Protein AF-0000000069282087 (afdb_homodimer)

Radius of gyration: 30.25 Å; Cα contacts (8 Å, |Δi|>4): 520; chains: 2; bounding box: 114×109×68 Å

Organism: Polarella glacialis (NCBI:txid89957)

Sequence (378 aa):
MAAATDEQGEDASLVPEGGQWQGNAARNPVVAFEEEASQPTAAPVAGGGPATRLVPDGFTTLVIRNIPARYNQEMLLAEFIPDGSFDFFFLPYSFKDARTMGIAFLNFRTHASALGFQEKWHRHFLQDHGRTKHLDVAPATTQGLEANLQQFNARTTARFQRVGMLPVFVDEDANILDPLRELQRFGRIMAAATDEQGEDASLVPEGGQWQGNAARNPVVAFEEEASQPTAAPVAGGGPATRLVPDGFTTLVIRNIPARYNQEMLLAEFIPDGSFDFFFLPYSFKDARTMGIAFLNFRTHASALGFQEKWHRHFLQDHGRTKHLDVAPATTQGLEANLQQFNARTTARFQRVGMLPVFVDEDANILDPLRELQRFGRI

Solvent-accessible surface area (backbone atoms only — not comparable to full-atom values): 22288 Å² total; per-residue (Å²): 140,84,83,80,76,76,77,78,76,76,82,72,71,85,66,76,77,76,77,72,79,69,72,73,66,70,73,63,76,66,74,62,73,63,71,65,66,67,67,76,71,73,64,81,81,56,97,64,69,82,72,77,58,73,68,56,91,80,45,18,17,36,30,39,32,56,42,59,64,86,52,46,60,69,58,46,41,69,72,58,57,72,68,22,50,37,43,37,38,36,48,54,66,35,63,89,74,64,37,46,68,28,41,34,40,37,23,28,77,38,40,67,48,34,52,52,48,36,68,68,44,39,66,32,66,67,95,48,95,79,65,91,54,47,24,45,42,33,60,36,88,64,54,43,66,67,49,43,51,51,49,48,49,54,50,50,49,52,49,32,57,73,71,40,65,52,51,46,30,32,38,76,85,34,43,76,47,62,45,67,59,54,38,33,74,67,68,69,41,129,90,68,87,75,84,76,77,78,74,82,74,73,83,70,78,76,77,75,75,78,71,73,74,69,71,75,63,77,68,74,61,70,64,72,65,69,69,64,76,72,74,65,82,81,54,99,64,70,83,74,77,58,75,67,57,91,80,44,18,17,33,30,39,32,56,41,59,62,86,51,46,61,70,59,47,41,69,72,58,58,70,70,23,48,38,44,36,39,38,48,52,66,36,62,88,74,63,38,44,67,28,40,36,38,35,23,28,76,36,40,66,49,33,50,52,49,36,70,68,44,40,64,32,68,65,95,51,93,80,63,90,53,44,24,44,42,32,60,36,87,64,54,43,66,69,49,44,50,50,49,49,50,54,51,51,50,51,50,32,58,73,70,42,63,52,51,46,31,31,38,76,85,34,44,76,48,62,45,66,60,52,39,33,72,67,69,69,40

InterPro domains:
  IPR007201 Mei2-like, C-terminal RNA recognition motif [PF04059] (60-152)
  IPR012677 Nucleotide-binding alpha-beta plait domain superfamily [G3DSA:3.30.70.330] (57-166)
  IPR035979 RNA-binding domain superfamily [SSF54928] (49-128)

Secondary structure (DSSP, 8-state):
----------------------------------------------SS-S------TT--EEEEE---TT--HHHHHHHS---SSEEEEE--EETTTTEE-SEEEEEESSHHHHHHHHHHHTTPPPS-TT-----EEEE-SS-SHHHHHHHHHHHHHHHHHHHT-SPEEE-TT-PEEPHHHHHHHTT--/----------------------------------------------SS-S------TT--EEEEE---TT--HHHHHHHS---SSEEEEE--EETTTTEE-SEEEEEESSHHHHHHHHHHHTTPPPS-TT-----EEEE-SS-SHHHHHHHHHHHHHHHHHHHT-SPEEE-TTSPEEPHHHHHHHTT--

Nearest PDB structures (foldseek):
  4fxv-assembly1_A  TM=8.879E-01  e=9.788E-06  Homo sapiens
  8fle-assembly1_SH  TM=8.569E-01  e=1.185E-05  Homo sapiens
  8i0r-assembly1_Y  TM=8.345E-01  e=2.386E-05  Homo sapiens
  4ed5-assembly1_A  TM=5.740E-01  e=7.588E-06  Homo sapiens
  1hl6-assembly1_A  TM=7.358E-01  e=1.716E-04  Drosophila melanogaster

Foldseek 3Di:
DDDPPPPPPCPDDCPPDDPDPPVCPVPPVPPPPPPCPVPPPPDDPPVDPPPQADDDAPFFKKKKAQADFVDDPVNVCVVVPDPVQWDDKDFDADPVVRTTPRMMMIGGPHPVSLRVVCVVQAQPDDPPVPDPGGMRMYGDPQGDDVSVVVVCVVVVLVVCVVVVVADWDADPVRDTDRRVVVCVVVVND/DDDDDPPPPPPPDDPDDDPDPPVPPPCPVPPPPPPCPVPPPPDDPPVDPPPQADQDAPFFKKKKAQADFVDDPVNVCVVVPPPPQWDDKDFDADPVVRTTPRMMMIGGPHPVSLRVVCVVQAQPDDPPVPDPGGMRMYGDPQGDDVSVVVVCVVVVLVVCVVVVVADWDADPVRDTDRRVVVCVVVVND

pLDDT: mean 70.51, std 27.38, range [19.31, 98.56]

Structure (mmCIF, N/CA/C/O backbone):
data_AF-0000000069282087-model_v1
#
loop_
_entity.id
_entity.type
_entity.pdbx_description
1 polymer 'Mei2-like C-terminal RNA recognition motif domain-containing protein'
#
loop_
_atom_site.group_PDB
_atom_site.id
_atom_site.type_symbol
_atom_site.label_atom_id
_atom_site.label_alt_id
_atom_site.label_comp_id
_atom_site.label_asym_id
_atom_site.label_entity_id
_atom_site.label_seq_id
_atom_site.pdbx_PDB_ins_code
_atom_site.Cartn_x
_atom_site.Cartn_y
_atom_site.Cartn_z
_atom_site.occupancy
_atom_site.B_iso_or_equiv
_atom_site.auth_seq_id
_atom_site.auth_comp_id
_atom_site.auth_asym_id
_atom_site.auth_atom_id
_atom_site.pdbx_PDB_model_num
ATOM 1 N N . MET A 1 1 ? -60.125 52.844 34.531 1 24.78 1 MET A N 1
ATOM 2 C CA . MET A 1 1 ? -59.438 52.875 33.219 1 24.78 1 MET A CA 1
ATOM 3 C C . MET A 1 1 ? -58.25 51.906 33.219 1 24.78 1 MET A C 1
ATOM 5 O O . MET A 1 1 ? -57.219 52.188 33.844 1 24.78 1 MET A O 1
ATOM 9 N N . ALA A 1 2 ? -58.531 50.562 33.188 1 27.97 2 ALA A N 1
ATOM 10 C CA . ALA A 1 2 ? -57.875 49.281 33.5 1 27.97 2 ALA A CA 1
ATOM 11 C C . ALA A 1 2 ? -56.75 49 32.5 1 27.97 2 ALA A C 1
ATOM 13 O O . ALA A 1 2 ? -56.906 49.219 31.297 1 27.97 2 ALA A O 1
ATOM 14 N N . ALA A 1 3 ? -55.469 49 32.969 1 29.81 3 ALA A N 1
ATOM 15 C CA . ALA A 1 3 ? -54.094 48.844 32.5 1 29.81 3 ALA A CA 1
ATOM 16 C C . ALA A 1 3 ? -53.938 47.562 31.703 1 29.81 3 ALA A C 1
ATOM 18 O O . ALA A 1 3 ? -54.281 46.469 32.188 1 29.81 3 ALA A O 1
ATOM 19 N N . ALA A 1 4 ? -54 47.594 30.344 1 26.91 4 ALA A N 1
ATOM 20 C CA . ALA A 1 4 ? -53.906 46.625 29.25 1 26.91 4 ALA A CA 1
ATOM 21 C C . ALA A 1 4 ? -52.594 45.844 29.328 1 26.91 4 ALA A C 1
ATOM 23 O O . ALA A 1 4 ? -51.5 46.406 29.203 1 26.91 4 ALA A O 1
ATOM 24 N N . THR A 1 5 ? -52.5 44.844 30.172 1 25.31 5 THR A N 1
ATOM 25 C CA . THR A 1 5 ? -51.406 43.938 30.5 1 25.31 5 THR A CA 1
ATOM 26 C C . THR A 1 5 ? -50.906 43.188 29.266 1 25.31 5 THR A C 1
ATOM 28 O O . THR A 1 5 ? -51.625 42.312 28.734 1 25.31 5 THR A O 1
ATOM 31 N N . ASP A 1 6 ? -50.406 43.906 28.25 1 24.69 6 ASP A N 1
ATOM 32 C CA . ASP A 1 6 ? -50.062 43.281 26.984 1 24.69 6 ASP A CA 1
ATOM 33 C C . ASP A 1 6 ? -49.062 42.125 27.188 1 24.69 6 ASP A C 1
ATOM 35 O O . ASP A 1 6 ? -48 42.344 27.766 1 24.69 6 ASP A O 1
ATOM 39 N N . GLU A 1 7 ? -49.5 40.906 27.281 1 24.22 7 GLU A N 1
ATOM 40 C CA . GLU A 1 7 ? -48.875 39.594 27.469 1 24.22 7 GLU A CA 1
ATOM 41 C C . GLU A 1 7 ? -47.875 39.312 26.359 1 24.22 7 GLU A C 1
ATOM 43 O O . GLU A 1 7 ? -48.25 39.156 25.188 1 24.22 7 GLU A O 1
ATOM 48 N N . GLN A 1 8 ? -46.781 40.031 26.234 1 25.61 8 GLN A N 1
ATOM 49 C CA . GLN A 1 8 ? -45.781 39.781 25.203 1 25.61 8 GLN A CA 1
ATOM 50 C C . GLN A 1 8 ? -45.312 38.312 25.234 1 25.61 8 GLN A C 1
ATOM 52 O O . GLN A 1 8 ? -44.844 37.844 26.266 1 25.61 8 GLN A O 1
ATOM 57 N N . GLY A 1 9 ? -46 37.438 24.531 1 22.72 9 GLY A N 1
ATOM 58 C CA . GLY A 1 9 ? -45.781 36.031 24.359 1 22.72 9 GLY A CA 1
ATOM 59 C C . GLY A 1 9 ? -44.344 35.688 23.938 1 22.72 9 GLY A C 1
ATOM 60 O O . GLY A 1 9 ? -43.844 36.25 22.969 1 22.72 9 GLY A O 1
ATOM 61 N N . GLU A 1 10 ? -43.438 35.438 24.828 1 23.8 10 GLU A N 1
ATOM 62 C CA . GLU A 1 10 ? -42.031 35.031 24.688 1 23.8 10 GLU A CA 1
ATOM 63 C C . GLU A 1 10 ? -41.906 33.812 23.781 1 23.8 10 GLU A C 1
ATOM 65 O O . GLU A 1 10 ? -42.406 32.719 24.109 1 23.8 10 GLU A O 1
ATOM 70 N N . ASP A 1 11 ? -42.125 33.969 22.531 1 24.45 11 ASP A N 1
ATOM 71 C CA . ASP A 1 11 ? -42 32.812 21.656 1 24.45 11 ASP A CA 1
ATOM 72 C C . ASP A 1 11 ? -40.594 32.188 21.797 1 24.45 11 ASP A C 1
ATOM 74 O O . ASP A 1 11 ? -39.594 32.781 21.422 1 24.45 11 ASP A O 1
ATOM 78 N N . ALA A 1 12 ? -40.344 31.531 22.828 1 23.62 12 ALA A N 1
ATOM 79 C CA . ALA A 1 12 ? -39.094 30.859 23.219 1 23.62 12 ALA A CA 1
ATOM 80 C C . ALA A 1 12 ? -38.5 30.078 22.047 1 23.62 12 ALA A C 1
ATOM 82 O O . ALA A 1 12 ? -37.344 30.25 21.703 1 23.62 12 ALA A O 1
ATOM 83 N N . SER A 1 13 ? -38.812 28.75 21.938 1 23.44 13 SER A N 1
ATOM 84 C CA . SER A 1 13 ? -37.938 27.609 22.219 1 23.44 13 SER A CA 1
ATOM 85 C C . SER A 1 13 ? -37.312 27.047 20.938 1 23.44 13 SER A C 1
ATOM 87 O O . SER A 1 13 ? -36.625 26.047 20.969 1 23.44 13 SER A O 1
ATOM 89 N N . LEU A 1 14 ? -37.719 27.406 19.734 1 25 14 LEU A N 1
ATOM 90 C CA . LEU A 1 14 ? -37.562 26.281 18.812 1 25 14 LEU A CA 1
ATOM 91 C C . LEU A 1 14 ? -36.062 26.016 18.562 1 25 14 LEU A C 1
ATOM 93 O O . LEU A 1 14 ? -35.375 26.844 17.969 1 25 14 LEU A O 1
ATOM 97 N N . VAL A 1 15 ? -35.375 25.422 19.438 1 25.34 15 VAL A N 1
ATOM 98 C CA . VAL A 1 15 ? -34 24.953 19.234 1 25.34 15 VAL A CA 1
ATOM 99 C C . VAL A 1 15 ? -33.938 24.094 17.969 1 25.34 15 VAL A C 1
ATOM 101 O O . VAL A 1 15 ? -34.656 23.094 17.859 1 25.34 15 VAL A O 1
ATOM 104 N N . PRO A 1 16 ? -33.688 24.641 16.844 1 24.95 16 PRO A N 1
ATOM 105 C CA . PRO A 1 16 ? -33.688 23.734 15.688 1 24.95 16 PRO A CA 1
ATOM 106 C C . PRO A 1 16 ? -32.844 22.484 15.93 1 24.95 16 PRO A C 1
ATOM 108 O O . PRO A 1 16 ? -31.859 22.531 16.672 1 24.95 16 PRO A O 1
ATOM 111 N N . GLU A 1 17 ? -33.438 21.328 15.922 1 27.05 17 GLU A N 1
ATOM 112 C CA . GLU A 1 17 ? -32.844 19.984 15.969 1 27.05 17 GLU A CA 1
ATOM 113 C C . GLU A 1 17 ? -31.656 19.875 15.023 1 27.05 17 GLU A C 1
ATOM 115 O O . GLU A 1 17 ? -31.719 20.344 13.883 1 27.05 17 GLU A O 1
ATOM 120 N N . GLY A 1 18 ? -30.484 19.969 15.555 1 26.05 18 GLY A N 1
ATOM 121 C CA . GLY A 1 18 ? -29.219 19.719 14.875 1 26.05 18 GLY A CA 1
ATOM 122 C C . GLY A 1 18 ? -29.25 18.531 13.93 1 26.05 18 GLY A C 1
ATOM 123 O O . GLY A 1 18 ? -29.719 17.453 14.305 1 26.05 18 GLY A O 1
ATOM 124 N N . GLY A 1 19 ? -29.594 18.719 12.672 1 26.36 19 GLY A N 1
ATOM 125 C CA . GLY A 1 19 ? -29.562 17.703 11.633 1 26.36 19 GLY A CA 1
ATOM 126 C C . GLY A 1 19 ? -28.406 16.734 11.773 1 26.36 19 GLY A C 1
ATOM 127 O O . GLY A 1 19 ? -27.266 17.156 12.047 1 26.36 19 GLY A O 1
ATOM 128 N N . GLN A 1 20 ? -28.672 15.57 12.25 1 27.19 20 GLN A N 1
ATOM 129 C CA . GLN A 1 20 ? -27.844 14.367 12.242 1 27.19 20 GLN A CA 1
ATOM 130 C C . GLN A 1 20 ? -27.078 14.227 10.93 1 27.19 20 GLN A C 1
ATOM 132 O O . GLN A 1 20 ? -27.688 14.188 9.859 1 27.19 20 GLN A O 1
ATOM 137 N N . TRP A 1 21 ? -25.969 14.828 10.859 1 23.89 21 TRP A N 1
ATOM 138 C CA . TRP A 1 21 ? -25.031 14.484 9.789 1 23.89 21 TRP A CA 1
ATOM 139 C C . TRP A 1 21 ? -25 12.984 9.555 1 23.89 21 TRP A C 1
ATOM 141 O O . TRP A 1 21 ? -24.562 12.227 10.422 1 23.89 21 TRP A O 1
ATOM 151 N N . GLN A 1 22 ? -26.156 12.383 9.07 1 26.58 22 GLN A N 1
ATOM 152 C CA . GLN A 1 22 ? -26.031 11.016 8.594 1 26.58 22 GLN A CA 1
ATOM 153 C C . GLN A 1 22 ? -24.906 10.875 7.582 1 26.58 22 GLN A C 1
ATOM 155 O O . GLN A 1 22 ? -25.047 11.266 6.422 1 26.58 22 GLN A O 1
ATOM 160 N N . GLY A 1 23 ? -23.719 11.125 7.941 1 24.72 23 GLY A N 1
ATOM 161 C CA . GLY A 1 23 ? -22.625 10.672 7.086 1 24.72 23 GLY A CA 1
ATOM 162 C C . GLY A 1 23 ? -22.922 9.344 6.41 1 24.72 23 GLY A C 1
ATOM 163 O O . GLY A 1 23 ? -23.062 8.32 7.082 1 24.72 23 GLY A O 1
ATOM 164 N N . ASN A 1 24 ? -23.812 9.391 5.449 1 25.78 24 ASN A N 1
ATOM 165 C CA . ASN A 1 24 ? -23.969 8.227 4.582 1 25.78 24 ASN A CA 1
ATOM 166 C C . ASN A 1 24 ? -22.609 7.598 4.254 1 25.78 24 ASN A C 1
ATOM 168 O O . ASN A 1 24 ? -21.906 8.055 3.354 1 25.78 24 ASN A O 1
ATOM 172 N N . ALA A 1 25 ? -21.938 7.25 5.199 1 26.8 25 ALA A N 1
ATOM 173 C CA . ALA A 1 25 ? -20.906 6.281 4.852 1 26.8 25 ALA A CA 1
ATOM 174 C C . ALA A 1 25 ? -21.438 5.227 3.887 1 26.8 25 ALA A C 1
ATOM 176 O O . ALA A 1 25 ? -22.266 4.391 4.262 1 26.8 25 ALA A O 1
ATOM 177 N N . ALA A 1 26 ? -21.672 5.598 2.711 1 27.19 26 ALA A N 1
ATOM 178 C CA . ALA A 1 26 ? -21.906 4.52 1.753 1 27.19 26 ALA A CA 1
ATOM 179 C C . ALA A 1 26 ? -21.109 3.271 2.119 1 27.19 26 ALA A C 1
ATOM 181 O O . ALA A 1 26 ? -19.891 3.324 2.248 1 27.19 26 ALA A O 1
ATOM 182 N N . ARG A 1 27 ? -21.672 2.32 2.791 1 27.31 27 ARG A N 1
ATOM 183 C CA . ARG A 1 27 ? -21.156 0.961 2.953 1 27.31 27 ARG A CA 1
ATOM 184 C C . ARG A 1 27 ? -20.641 0.409 1.631 1 27.31 27 ARG A C 1
ATOM 186 O O . ARG A 1 27 ? -21.422 0.052 0.75 1 27.31 27 ARG A O 1
ATOM 193 N N . ASN A 1 28 ? -19.672 1.077 1.124 1 26.8 28 ASN A N 1
ATOM 194 C CA . ASN A 1 28 ? -19.109 0.321 0.006 1 26.8 28 ASN A CA 1
ATOM 195 C C . ASN A 1 28 ? -19.047 -1.173 0.316 1 26.8 28 ASN A C 1
ATOM 197 O O . ASN A 1 28 ? -18.578 -1.57 1.379 1 26.8 28 ASN A O 1
ATOM 201 N N . PRO A 1 29 ? -19.922 -1.981 -0.3 1 25.03 29 PRO A N 1
ATOM 202 C CA . PRO A 1 29 ? -19.812 -3.416 -0.025 1 25.03 29 PRO A CA 1
ATOM 203 C C . PRO A 1 29 ? -18.375 -3.891 0.088 1 25.03 29 PRO A C 1
ATOM 205 O O . PRO A 1 29 ? -17.594 -3.73 -0.854 1 25.03 29 PRO A O 1
ATOM 208 N N . VAL A 1 30 ? -17.812 -3.6 1.151 1 26.94 30 VAL A N 1
ATOM 209 C CA . VAL A 1 30 ? -16.594 -4.363 1.366 1 26.94 30 VAL A CA 1
ATOM 210 C C . VAL A 1 30 ? -16.75 -5.766 0.781 1 26.94 30 VAL A C 1
ATOM 212 O O . VAL A 1 30 ? -17.641 -6.512 1.176 1 26.94 30 VAL A O 1
ATOM 215 N N . VAL A 1 31 ? -16.594 -5.891 -0.423 1 27.28 31 VAL A N 1
ATOM 216 C CA . VAL A 1 31 ? -16.453 -7.277 -0.848 1 27.28 31 VAL A CA 1
ATOM 217 C C . VAL A 1 31 ? -15.578 -8.031 0.155 1 27.28 31 VAL A C 1
ATOM 219 O O . VAL A 1 31 ? -14.367 -7.793 0.244 1 27.28 31 VAL A O 1
ATOM 222 N N . ALA A 1 32 ? -16.062 -8.281 1.327 1 27.19 32 ALA A N 1
ATOM 223 C CA . ALA A 1 32 ? -15.453 -9.32 2.158 1 27.19 32 ALA A CA 1
ATOM 224 C C . ALA A 1 32 ? -14.844 -10.422 1.301 1 27.19 32 ALA A C 1
ATOM 226 O O . ALA A 1 32 ? -15.508 -10.977 0.422 1 27.19 32 ALA A O 1
ATOM 227 N N . PHE A 1 33 ? -13.633 -10.25 1.01 1 28.61 33 PHE A N 1
ATOM 228 C CA . PHE A 1 33 ? -13.141 -11.594 0.708 1 28.61 33 PHE A CA 1
ATOM 229 C C . PHE A 1 33 ? -13.797 -12.625 1.615 1 28.61 33 PHE A C 1
ATOM 231 O O . PHE A 1 33 ? -13.539 -12.648 2.82 1 28.61 33 PHE A O 1
ATOM 238 N N . GLU A 1 34 ? -15.055 -12.844 1.477 1 29 34 GLU A N 1
ATOM 239 C CA . GLU A 1 34 ? -15.445 -14.086 2.129 1 29 34 GLU A CA 1
ATOM 240 C C . GLU A 1 34 ? -14.273 -15.07 2.191 1 29 34 GLU A C 1
ATOM 242 O O . GLU A 1 34 ? -13.68 -15.398 1.163 1 29 34 GLU A O 1
ATOM 247 N N . GLU A 1 35 ? -13.539 -14.953 3.232 1 31.17 35 GLU A N 1
ATOM 248 C CA . GLU A 1 35 ? -12.844 -16.203 3.527 1 31.17 35 GLU A CA 1
ATOM 249 C C . GLU A 1 35 ? -13.633 -17.406 3.045 1 31.17 35 GLU A C 1
ATOM 251 O O . GLU A 1 35 ? -14.648 -17.781 3.645 1 31.17 35 GLU A O 1
ATOM 256 N N . GLU A 1 36 ? -13.992 -17.391 1.886 1 29.36 36 GLU A N 1
ATOM 257 C CA . GLU A 1 36 ? -14.43 -18.766 1.632 1 29.36 36 GLU A CA 1
ATOM 258 C C . GLU A 1 36 ? -13.453 -19.781 2.227 1 29.36 36 GLU A C 1
ATOM 260 O O . GLU A 1 36 ? -12.375 -20 1.674 1 29.36 36 GLU A O 1
ATOM 265 N N . ALA A 1 37 ? -13.32 -19.734 3.529 1 31.17 37 ALA A N 1
ATOM 266 C CA . ALA A 1 37 ? -12.844 -21.031 4.023 1 31.17 37 ALA A CA 1
ATOM 267 C C . ALA A 1 37 ? -13.43 -22.188 3.211 1 31.17 37 ALA A C 1
ATOM 269 O O . ALA A 1 37 ? -14.617 -22.5 3.334 1 31.17 37 ALA A O 1
ATOM 270 N N . SER A 1 38 ? -13.094 -22.297 2.02 1 31.19 38 SER A N 1
ATOM 271 C CA . SER A 1 38 ? -13.492 -23.578 1.451 1 31.19 38 SER A CA 1
ATOM 272 C C . SER A 1 38 ? -13.266 -24.719 2.441 1 31.19 38 SER A C 1
ATOM 274 O O . SER A 1 38 ? -12.148 -24.906 2.926 1 31.19 38 SER A O 1
ATOM 276 N N . GLN A 1 39 ? -14.203 -24.938 3.303 1 31.95 39 GLN A N 1
ATOM 277 C CA . GLN A 1 39 ? -14.133 -26.219 3.994 1 31.95 39 GLN A CA 1
ATOM 278 C C . GLN A 1 39 ? -13.516 -27.297 3.102 1 31.95 39 GLN A C 1
ATOM 280 O O . GLN A 1 39 ? -13.867 -27.406 1.926 1 31.95 39 GLN A O 1
ATOM 285 N N . PRO A 1 40 ? -12.312 -27.719 3.469 1 30 40 PRO A N 1
ATOM 286 C CA . PRO A 1 40 ? -11.961 -28.938 2.723 1 30 40 PRO A CA 1
ATOM 287 C C . PRO A 1 40 ? -13.133 -29.906 2.588 1 30 40 PRO A C 1
ATOM 289 O O . PRO A 1 40 ? -13.68 -30.359 3.596 1 30 40 PRO A O 1
ATOM 292 N N . THR A 1 41 ? -14.117 -29.547 1.829 1 32.38 41 THR A N 1
ATOM 293 C CA . THR A 1 41 ? -15.008 -30.688 1.611 1 32.38 41 THR A CA 1
ATOM 294 C C . THR A 1 41 ? -14.203 -31.969 1.443 1 32.38 41 THR A C 1
ATOM 296 O O . THR A 1 41 ? -13.453 -32.125 0.477 1 32.38 41 THR A O 1
ATOM 299 N N . ALA A 1 42 ? -13.836 -32.531 2.584 1 32.84 42 ALA A N 1
ATOM 300 C CA . ALA A 1 42 ? -13.273 -33.875 2.555 1 32.84 42 ALA A CA 1
ATOM 301 C C . ALA A 1 42 ? -14.164 -34.812 1.755 1 32.84 42 ALA A C 1
ATOM 303 O O . ALA A 1 42 ? -15.266 -35.156 2.193 1 32.84 42 ALA A O 1
ATOM 304 N N . ALA A 1 43 ? -14.273 -34.656 0.394 1 34.03 43 ALA A N 1
ATOM 305 C CA . ALA A 1 43 ? -14.867 -35.844 -0.214 1 34.03 43 ALA A CA 1
ATOM 306 C C . ALA A 1 43 ? -14.211 -37.094 0.313 1 34.03 43 ALA A C 1
ATOM 308 O O . ALA A 1 43 ? -13.062 -37.062 0.771 1 34.03 43 ALA A O 1
ATOM 309 N N . PRO A 1 44 ? -14.891 -38.156 0.333 1 34.03 44 PRO A N 1
ATOM 310 C CA . PRO A 1 44 ? -14.477 -39.469 0.855 1 34.03 44 PRO A CA 1
ATOM 311 C C . PRO A 1 44 ? -13.117 -39.906 0.319 1 34.03 44 PRO A C 1
ATOM 313 O O . PRO A 1 44 ? -12.742 -39.562 -0.796 1 34.03 44 PRO A O 1
ATOM 316 N N . VAL A 1 45 ? -12.133 -40.188 1.208 1 34.38 45 VAL A N 1
ATOM 317 C CA . VAL A 1 45 ? -10.875 -40.906 1.121 1 34.38 45 VAL A CA 1
ATOM 318 C C . VAL A 1 45 ? -11.078 -42.219 0.341 1 34.38 45 VAL A C 1
ATOM 320 O O . VAL A 1 45 ? -10.797 -43.312 0.853 1 34.38 45 VAL A O 1
ATOM 323 N N . ALA A 1 46 ? -11.867 -42.312 -0.697 1 36.09 46 ALA A N 1
ATOM 324 C CA . ALA A 1 46 ? -11.438 -43.562 -1.349 1 36.09 46 ALA A CA 1
ATOM 325 C C . ALA A 1 46 ? -9.961 -43.469 -1.749 1 36.09 46 ALA A C 1
ATOM 327 O O . ALA A 1 46 ? -9.414 -42.375 -1.916 1 36.09 46 ALA A O 1
ATOM 328 N N . GLY A 1 47 ? -9.008 -44.406 -1.814 1 39.31 47 GLY A N 1
ATOM 329 C CA . GLY A 1 47 ? -7.562 -44.5 -1.948 1 39.31 47 GLY A CA 1
ATOM 330 C C . GLY A 1 47 ? -6.977 -43.438 -2.871 1 39.31 47 GLY A C 1
ATOM 331 O O . GLY A 1 47 ? -5.785 -43.5 -3.193 1 39.31 47 GLY A O 1
ATOM 332 N N . GLY A 1 48 ? -7.738 -42.719 -3.855 1 40.25 48 GLY A N 1
ATOM 333 C CA . GLY A 1 48 ? -7.367 -41.719 -4.859 1 40.25 48 GLY A CA 1
ATOM 334 C C . GLY A 1 48 ? -7.082 -40.375 -4.277 1 40.25 48 GLY A C 1
ATOM 335 O O . GLY A 1 48 ? -7.855 -39.844 -3.465 1 40.25 48 GLY A O 1
ATOM 336 N N . GLY A 1 49 ? -5.812 -39.938 -3.961 1 46.47 49 GLY A N 1
ATOM 337 C CA . GLY A 1 49 ? -5.52 -38.594 -3.504 1 46.47 49 GLY A CA 1
ATOM 338 C C . GLY A 1 49 ? -6.469 -37.562 -4.074 1 46.47 49 GLY A C 1
ATOM 339 O O . GLY A 1 49 ? -7.199 -37.844 -5.027 1 46.47 49 GLY A O 1
ATOM 340 N N . PRO A 1 50 ? -6.988 -36.625 -3.318 1 53.06 50 PRO A N 1
ATOM 341 C CA . PRO A 1 50 ? -7.918 -35.625 -3.863 1 53.06 50 PRO A CA 1
ATOM 342 C C . PRO A 1 50 ? -7.531 -35.156 -5.262 1 53.06 50 PRO A C 1
ATOM 344 O O . PRO A 1 50 ? -6.352 -34.938 -5.527 1 53.06 50 PRO A O 1
ATOM 347 N N . ALA A 1 51 ? -8.289 -35.594 -6.238 1 61.06 51 ALA A N 1
ATOM 348 C CA . ALA A 1 51 ? -8.133 -35.312 -7.664 1 61.06 51 ALA A CA 1
ATOM 349 C C . ALA A 1 51 ? -7.664 -33.875 -7.902 1 61.06 51 ALA A C 1
ATOM 351 O O . ALA A 1 51 ? -8.125 -32.969 -7.234 1 61.06 51 ALA A O 1
ATOM 352 N N . THR A 1 52 ? -6.406 -33.781 -8.461 1 72.56 52 THR A N 1
ATOM 353 C CA . THR A 1 52 ? -5.918 -32.5 -8.953 1 72.56 52 THR A CA 1
ATOM 354 C C . THR A 1 52 ? -7.023 -31.734 -9.688 1 72.56 52 THR A C 1
ATOM 356 O O . THR A 1 52 ? -7.703 -32.312 -10.547 1 72.56 52 THR A O 1
ATOM 359 N N . ARG A 1 53 ? -7.352 -30.578 -9.203 1 82.62 53 ARG A N 1
ATOM 360 C CA . ARG A 1 53 ? -8.32 -29.766 -9.938 1 82.62 53 ARG A CA 1
ATOM 361 C C . ARG A 1 53 ? -7.801 -29.422 -11.328 1 82.62 53 ARG A C 1
ATOM 363 O O . ARG A 1 53 ? -6.77 -28.75 -11.461 1 82.62 53 ARG A O 1
ATOM 370 N N . LEU A 1 54 ? -8.453 -29.938 -12.32 1 89.31 54 LEU A N 1
ATOM 371 C CA . LEU A 1 54 ? -8.062 -29.719 -13.711 1 89.31 54 LEU A CA 1
ATOM 372 C C . LEU A 1 54 ? -8.109 -28.234 -14.07 1 89.31 54 LEU A C 1
ATOM 374 O O . LEU A 1 54 ? -9.016 -27.531 -13.648 1 89.31 54 LEU A O 1
ATOM 378 N N . VAL A 1 55 ? -7.156 -27.766 -14.82 1 93.75 55 VAL A N 1
ATOM 379 C CA . VAL A 1 55 ? -7.141 -26.422 -15.367 1 93.75 55 VAL A CA 1
ATOM 380 C C . VAL A 1 55 ? -7.988 -26.359 -16.625 1 93.75 55 VAL A C 1
ATOM 382 O O . VAL A 1 55 ? -7.598 -26.891 -17.672 1 93.75 55 VAL A O 1
ATOM 385 N N . PRO A 1 56 ? -9.18 -25.75 -16.516 1 95.5 56 PRO A N 1
ATOM 386 C CA . PRO A 1 56 ? -10.023 -25.688 -17.703 1 95.5 56 PRO A CA 1
ATOM 387 C C . PRO A 1 56 ? -9.312 -25.062 -18.906 1 95.5 56 PRO A C 1
ATOM 389 O O . PRO A 1 56 ? -8.414 -24.234 -18.719 1 95.5 56 PRO A O 1
ATOM 392 N N . ASP A 1 57 ? -9.82 -25.469 -20.109 1 95.44 57 ASP A N 1
ATOM 393 C CA . ASP A 1 57 ? -9.242 -24.922 -21.344 1 95.44 57 ASP A CA 1
ATOM 394 C C . ASP A 1 57 ? -9.305 -23.406 -21.344 1 95.44 57 ASP A C 1
ATOM 396 O O . ASP A 1 57 ? -10.32 -22.812 -20.969 1 95.44 57 ASP A O 1
ATOM 400 N N . GLY A 1 58 ? -8.148 -22.797 -21.688 1 96.38 58 GLY A N 1
ATOM 401 C CA . GLY A 1 58 ? -8.117 -21.359 -21.812 1 96.38 58 GLY A CA 1
ATOM 402 C C . GLY A 1 58 ? -7.699 -20.656 -20.531 1 96.38 58 GLY A C 1
ATOM 403 O O . GLY A 1 58 ? -7.363 -19.469 -20.562 1 96.38 58 GLY A O 1
ATOM 404 N N . PHE A 1 59 ? -7.746 -21.391 -19.422 1 97.56 59 PHE A N 1
ATOM 405 C CA . PHE A 1 59 ? -7.34 -20.781 -18.156 1 97.56 59 PHE A CA 1
ATOM 406 C C . PHE A 1 59 ? -5.832 -20.578 -18.125 1 97.56 59 PHE A C 1
ATOM 408 O O . PHE A 1 59 ? -5.066 -21.438 -18.547 1 97.56 59 PHE A O 1
ATOM 415 N N . THR A 1 60 ? -5.406 -19.375 -17.672 1 98.5 60 THR A N 1
ATOM 416 C CA . THR A 1 60 ? -3.979 -19.078 -17.641 1 98.5 60 THR A CA 1
ATOM 417 C C . THR A 1 60 ? -3.553 -18.656 -16.234 1 98.5 60 THR A C 1
ATOM 419 O O . THR A 1 60 ? -2.361 -18.5 -15.961 1 98.5 60 THR A O 1
ATOM 422 N N . THR A 1 61 ? -4.492 -18.375 -15.312 1 98.56 61 THR A N 1
ATOM 423 C CA . THR A 1 61 ? -4.152 -17.953 -13.953 1 98.56 61 THR A CA 1
ATOM 424 C C . THR A 1 61 ? -4.336 -19.125 -12.977 1 98.56 61 THR A C 1
ATOM 426 O O . THR A 1 61 ? -5.387 -19.766 -12.961 1 98.56 61 THR A O 1
ATOM 429 N N . LEU A 1 62 ? -3.332 -19.359 -12.195 1 98.5 62 LEU A N 1
ATOM 430 C CA . LEU A 1 62 ? -3.363 -20.391 -11.156 1 98.5 62 LEU A CA 1
ATOM 431 C C . LEU A 1 62 ? -3.238 -19.766 -9.773 1 98.5 62 LEU A C 1
ATOM 433 O O . LEU A 1 62 ? -2.633 -18.703 -9.617 1 98.5 62 LEU A O 1
ATOM 437 N N . VAL A 1 63 ? -3.84 -20.406 -8.805 1 97.75 63 VAL A N 1
ATOM 438 C CA . VAL A 1 63 ? -3.662 -20.078 -7.391 1 97.75 63 VAL A CA 1
ATOM 439 C C . VAL A 1 63 ? -2.838 -21.172 -6.711 1 97.75 63 VAL A C 1
ATOM 441 O O . VAL A 1 63 ? -3.021 -22.359 -6.988 1 97.75 63 VAL A O 1
ATOM 444 N N . ILE A 1 64 ? -1.885 -20.766 -5.945 1 96.62 64 ILE A N 1
ATOM 445 C CA . ILE A 1 64 ? -1.059 -21.672 -5.145 1 96.62 64 ILE A CA 1
ATOM 446 C C . ILE A 1 64 ? -1.391 -21.5 -3.666 1 96.62 64 ILE A C 1
ATOM 448 O O . ILE A 1 64 ? -1.322 -20.375 -3.135 1 96.62 64 ILE A O 1
ATOM 452 N N . ARG A 1 65 ? -1.688 -22.594 -3.025 1 95.06 65 ARG A N 1
ATOM 453 C CA . ARG A 1 65 ? -2.023 -22.562 -1.604 1 95.06 65 ARG A CA 1
ATOM 454 C C . ARG A 1 65 ? -1.035 -23.406 -0.799 1 95.06 65 ARG A C 1
ATOM 456 O O . ARG A 1 65 ? -0.24 -24.156 -1.37 1 95.06 65 ARG A O 1
ATOM 463 N N . ASN A 1 66 ? -1.115 -23.234 0.497 1 92.25 66 ASN A N 1
ATOM 464 C CA . ASN A 1 66 ? -0.303 -23.969 1.461 1 92.25 66 ASN A CA 1
ATOM 465 C C . ASN A 1 66 ? 1.166 -23.562 1.382 1 92.25 66 ASN A C 1
ATOM 467 O O . ASN A 1 66 ? 2.055 -24.391 1.526 1 92.25 66 ASN A O 1
ATOM 471 N N . ILE A 1 67 ? 1.337 -22.312 1.104 1 91.62 67 ILE A N 1
ATOM 472 C CA . ILE A 1 67 ? 2.693 -21.781 1.146 1 91.62 67 ILE A CA 1
ATOM 473 C C . ILE A 1 67 ? 3.102 -21.516 2.594 1 91.62 67 ILE A C 1
ATOM 475 O O . ILE A 1 67 ? 2.406 -20.812 3.322 1 91.62 67 ILE A O 1
ATOM 479 N N . PRO A 1 68 ? 4.168 -22.125 2.996 1 88.81 68 PRO A N 1
ATOM 480 C CA . PRO A 1 68 ? 4.602 -21.859 4.367 1 88.81 68 PRO A CA 1
ATOM 481 C C . PRO A 1 68 ? 4.82 -20.375 4.645 1 88.81 68 PRO A C 1
ATOM 483 O O . PRO A 1 68 ? 5.301 -19.641 3.773 1 88.81 68 PRO A O 1
ATOM 486 N N . ALA A 1 69 ? 4.629 -19.969 5.867 1 82.94 69 ALA A N 1
ATOM 487 C CA . ALA A 1 69 ? 4.633 -18.562 6.25 1 82.94 69 ALA A CA 1
ATOM 488 C C . ALA A 1 69 ? 6.027 -17.969 6.125 1 82.94 69 ALA A C 1
ATOM 490 O O . ALA A 1 69 ? 6.176 -16.75 5.965 1 82.94 69 ALA A O 1
ATOM 491 N N . ARG A 1 70 ? 6.965 -18.734 6.168 1 84.12 70 ARG A N 1
ATOM 492 C CA . ARG A 1 70 ? 8.344 -18.25 6.125 1 84.12 70 ARG A CA 1
ATOM 493 C C . ARG A 1 70 ? 8.719 -17.797 4.715 1 84.12 70 ARG A C 1
ATOM 495 O O . ARG A 1 70 ? 9.719 -17.109 4.527 1 84.12 70 ARG A O 1
ATOM 502 N N . TYR A 1 71 ? 7.961 -18.25 3.758 1 87.56 71 TYR A N 1
ATOM 503 C CA . TYR A 1 71 ? 8.281 -17.906 2.377 1 87.56 71 TYR A CA 1
ATOM 504 C C . TYR A 1 71 ? 7.781 -16.5 2.031 1 87.56 71 TYR A C 1
ATOM 506 O O . TYR A 1 71 ? 6.602 -16.188 2.227 1 87.56 71 TYR A O 1
ATOM 514 N N . ASN A 1 72 ? 8.711 -15.742 1.586 1 85.56 72 ASN A N 1
ATOM 515 C CA . ASN A 1 72 ? 8.352 -14.445 1.013 1 85.56 72 ASN A CA 1
ATOM 516 C C . ASN A 1 72 ? 8.406 -14.477 -0.512 1 85.56 72 ASN A C 1
ATOM 518 O O . ASN A 1 72 ? 8.641 -15.523 -1.109 1 85.56 72 ASN A O 1
ATOM 522 N N . GLN A 1 73 ? 8.078 -13.375 -1.081 1 89.12 73 GLN A N 1
ATOM 523 C CA . GLN A 1 73 ? 7.992 -13.281 -2.535 1 89.12 73 GLN A CA 1
ATOM 524 C C . GLN A 1 73 ? 9.312 -13.68 -3.189 1 89.12 73 GLN A C 1
ATOM 526 O O . GLN A 1 73 ? 9.328 -14.43 -4.164 1 89.12 73 GLN A O 1
ATOM 531 N N . GLU A 1 74 ? 10.43 -13.164 -2.639 1 86.81 74 GLU A N 1
ATOM 532 C CA . GLU A 1 74 ? 11.75 -13.461 -3.197 1 86.81 74 GLU A CA 1
ATOM 533 C C . GLU A 1 74 ? 12.062 -14.953 -3.129 1 86.81 74 GLU A C 1
ATOM 535 O O . GLU A 1 74 ? 12.555 -15.531 -4.098 1 86.81 74 GLU A O 1
ATOM 540 N N . MET A 1 75 ? 11.781 -15.57 -2.045 1 88.06 75 MET A N 1
ATOM 541 C CA . MET A 1 75 ? 12.031 -17 -1.856 1 88.06 75 MET A CA 1
ATOM 542 C C . MET A 1 75 ? 11.203 -17.828 -2.836 1 88.06 75 MET A C 1
ATOM 544 O O . MET A 1 75 ? 11.711 -18.797 -3.412 1 88.06 75 MET A O 1
ATOM 548 N N . LEU A 1 76 ? 9.953 -17.5 -3.061 1 91.5 76 LEU A N 1
ATOM 549 C CA . LEU A 1 76 ? 9.086 -18.234 -3.969 1 91.5 76 LEU A CA 1
ATOM 550 C C . LEU A 1 76 ? 9.547 -18.078 -5.414 1 91.5 76 LEU A C 1
ATOM 552 O O . LEU A 1 76 ? 9.484 -19.016 -6.203 1 91.5 76 LEU A O 1
ATOM 556 N N . LEU A 1 77 ? 10.016 -16.875 -5.715 1 91.81 77 LEU A N 1
ATOM 557 C CA . LEU A 1 77 ? 10.484 -16.641 -7.078 1 91.81 77 LEU A CA 1
ATOM 558 C C . LEU A 1 77 ? 11.766 -17.422 -7.355 1 91.81 77 LEU A C 1
ATOM 560 O O . LEU A 1 77 ? 12.062 -17.75 -8.508 1 91.81 77 LEU A O 1
ATOM 564 N N . ALA A 1 78 ? 12.516 -17.672 -6.277 1 90.69 78 ALA A N 1
ATOM 565 C CA . ALA A 1 78 ? 13.695 -18.516 -6.43 1 90.69 78 ALA A CA 1
ATOM 566 C C . ALA A 1 78 ? 13.305 -19.969 -6.711 1 90.69 78 ALA A C 1
ATOM 568 O O . ALA A 1 78 ? 14.062 -20.703 -7.332 1 90.69 78 ALA A O 1
ATOM 569 N N . GLU A 1 79 ? 12.102 -20.328 -6.172 1 89.81 79 GLU A N 1
ATOM 570 C CA . GLU A 1 79 ? 11.555 -21.656 -6.449 1 89.81 79 GLU A CA 1
ATOM 571 C C . GLU A 1 79 ? 10.906 -21.719 -7.828 1 89.81 79 GLU A C 1
ATOM 573 O O . GLU A 1 79 ? 11.148 -22.641 -8.602 1 89.81 79 GLU A O 1
ATOM 578 N N . PHE A 1 80 ? 10.039 -20.641 -8.055 1 91.94 80 PHE A N 1
ATOM 579 C CA . PHE A 1 80 ? 9.305 -20.547 -9.312 1 91.94 80 PHE A CA 1
ATOM 580 C C . PHE A 1 80 ? 10.078 -19.734 -10.336 1 91.94 80 PHE A C 1
ATOM 582 O O . PHE A 1 80 ? 9.609 -18.688 -10.789 1 91.94 80 PHE A O 1
ATOM 589 N N . ILE A 1 81 ? 11.172 -19.984 -10.703 1 83.25 81 ILE A N 1
ATOM 590 C CA . ILE A 1 81 ? 12.086 -19.203 -11.539 1 83.25 81 ILE A CA 1
ATOM 591 C C . ILE A 1 81 ? 11.32 -18.578 -12.703 1 83.25 81 ILE A C 1
ATOM 593 O O . ILE A 1 81 ? 10.703 -19.297 -13.5 1 83.25 81 ILE A O 1
ATOM 597 N N . PRO A 1 82 ? 11.453 -17.266 -12.734 1 83.44 82 PRO A N 1
ATOM 598 C CA . PRO A 1 82 ? 10.844 -16.609 -13.891 1 83.44 82 PRO A CA 1
ATOM 599 C C . PRO A 1 82 ? 11.5 -17.016 -15.211 1 83.44 82 PRO A C 1
ATOM 601 O O . PRO A 1 82 ? 12.703 -16.781 -15.398 1 83.44 82 PRO A O 1
ATOM 604 N N . ASP A 1 83 ? 10.789 -17.703 -16 1 88.5 83 ASP A N 1
ATOM 605 C CA . ASP A 1 83 ? 11.328 -18.172 -17.266 1 88.5 83 ASP A CA 1
ATOM 606 C C . ASP A 1 83 ? 10.57 -17.578 -18.453 1 88.5 83 ASP A C 1
ATOM 608 O O . ASP A 1 83 ? 10.695 -18.047 -19.578 1 88.5 83 ASP A O 1
ATOM 612 N N . GLY A 1 84 ? 9.828 -16.562 -18.172 1 91.75 84 GLY A N 1
ATOM 613 C CA . GLY A 1 84 ? 9.047 -15.922 -19.219 1 91.75 84 GLY A CA 1
ATOM 614 C C . GLY A 1 84 ? 7.703 -16.578 -19.469 1 91.75 84 GLY A C 1
ATOM 615 O O . GLY A 1 84 ? 6.871 -16.047 -20.203 1 91.75 84 GLY A O 1
ATOM 616 N N . SER A 1 85 ? 7.441 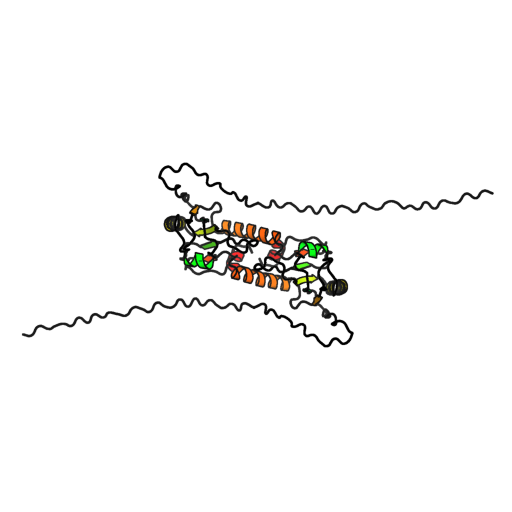-17.719 -18.891 1 96.31 85 SER A N 1
ATOM 617 C CA . SER A 1 85 ? 6.184 -18.438 -19.094 1 96.31 85 SER A CA 1
ATOM 618 C C . SER A 1 85 ? 5.023 -17.719 -18.406 1 96.31 85 SER A C 1
ATOM 620 O O . SER A 1 85 ? 3.879 -17.812 -18.859 1 96.31 85 SER A O 1
ATOM 622 N N . PHE A 1 86 ? 5.301 -17.094 -17.328 1 97.31 86 PHE A N 1
ATOM 623 C CA . PHE A 1 86 ? 4.27 -16.312 -16.656 1 97.31 86 PHE A CA 1
ATOM 624 C C . PHE A 1 86 ? 4.625 -14.828 -16.672 1 97.31 86 PHE A C 1
ATOM 626 O O . PHE A 1 86 ? 5.793 -14.469 -16.844 1 97.31 86 PHE A O 1
ATOM 633 N N . ASP A 1 87 ? 3.582 -14 -16.547 1 95.56 87 ASP A N 1
ATOM 634 C CA . ASP A 1 87 ? 3.797 -12.555 -16.672 1 95.56 87 ASP A CA 1
ATOM 635 C C . ASP A 1 87 ? 3.334 -11.82 -15.422 1 95.56 87 ASP A C 1
ATOM 637 O O . ASP A 1 87 ? 3.453 -10.594 -15.336 1 95.56 87 ASP A O 1
ATOM 641 N N . PHE A 1 88 ? 2.822 -12.508 -14.531 1 94.5 88 PHE A N 1
ATOM 642 C CA . PHE A 1 88 ? 2.281 -11.922 -13.312 1 94.5 88 PHE A CA 1
ATOM 643 C C . PHE A 1 88 ? 2.41 -12.883 -12.141 1 94.5 88 PHE A C 1
ATOM 645 O O . PHE A 1 88 ? 2.076 -14.062 -12.258 1 94.5 88 PHE A O 1
ATOM 652 N N . PHE A 1 89 ? 2.979 -12.516 -11.055 1 95.69 89 PHE A N 1
ATOM 653 C CA . PHE A 1 89 ? 3.094 -13.242 -9.789 1 95.69 89 PHE A CA 1
ATOM 654 C C . PHE A 1 89 ? 2.75 -12.336 -8.617 1 95.69 89 PHE A C 1
ATOM 656 O O . PHE A 1 89 ? 3.297 -11.242 -8.492 1 95.69 89 PHE A O 1
ATOM 663 N N . PHE A 1 90 ? 1.828 -12.82 -7.785 1 92.94 90 PHE A N 1
ATOM 664 C CA . PHE A 1 90 ? 1.394 -12 -6.66 1 92.94 90 PHE A CA 1
ATOM 665 C C . PHE A 1 90 ? 1.234 -12.844 -5.402 1 92.94 90 PHE A C 1
ATOM 667 O O . PHE A 1 90 ? 0.546 -13.867 -5.418 1 92.94 90 PHE A O 1
ATOM 674 N N . LEU A 1 91 ? 1.89 -12.445 -4.32 1 91.62 91 LEU A N 1
ATOM 675 C CA . LEU A 1 91 ? 1.825 -13.039 -2.99 1 91.62 91 LEU A CA 1
ATOM 676 C C . LEU A 1 91 ? 1.272 -12.047 -1.977 1 91.62 91 LEU A C 1
ATOM 678 O O . LEU A 1 91 ? 2.006 -11.188 -1.477 1 91.62 91 LEU A O 1
ATOM 682 N N . PRO A 1 92 ? -0.018 -12.164 -1.706 1 85.56 92 PRO A N 1
ATOM 683 C CA . PRO A 1 92 ? -0.641 -11.211 -0.786 1 85.56 92 PRO A CA 1
ATOM 684 C C . PRO A 1 92 ? 0.013 -11.203 0.595 1 85.56 92 PRO A C 1
ATOM 686 O O . PRO A 1 92 ? 0.457 -12.25 1.072 1 85.56 92 PRO A O 1
ATOM 689 N N . TYR A 1 93 ? 0.057 -10.031 1.127 1 78.06 93 TYR A N 1
ATOM 690 C CA . TYR A 1 93 ? 0.642 -9.781 2.439 1 78.06 93 TYR A CA 1
ATOM 691 C C . TYR A 1 93 ? -0.419 -9.312 3.43 1 78.06 93 TYR A C 1
ATOM 693 O O . TYR A 1 93 ? -1.292 -8.516 3.084 1 78.06 93 TYR A O 1
ATOM 701 N N . SER A 1 94 ? -0.354 -9.938 4.691 1 70.94 94 SER A N 1
ATOM 702 C CA . SER A 1 94 ? -1.214 -9.469 5.773 1 70.94 94 SER A CA 1
ATOM 703 C C . SER A 1 94 ? -0.55 -8.352 6.566 1 70.94 94 SER A C 1
ATOM 705 O O . SER A 1 94 ? 0.516 -8.547 7.156 1 70.94 94 SER A O 1
ATOM 707 N N . PHE A 1 95 ? -1.154 -7.168 6.684 1 64.06 95 PHE A N 1
ATOM 708 C CA . PHE A 1 95 ? -0.634 -6.035 7.441 1 64.06 95 PHE A CA 1
ATOM 709 C C . PHE A 1 95 ? -0.779 -6.27 8.938 1 64.06 95 PHE A C 1
ATOM 711 O O . PHE A 1 95 ? 0.03 -5.781 9.734 1 64.06 95 PHE A O 1
ATOM 718 N N . LYS A 1 96 ? -1.822 -7.016 9.258 1 65.06 96 LYS A N 1
ATOM 719 C CA . LYS A 1 96 ? -2.1 -7.246 10.672 1 65.06 96 LYS A CA 1
ATOM 720 C C . LYS A 1 96 ? -1.014 -8.109 11.305 1 65.06 96 LYS A C 1
ATOM 722 O O . LYS A 1 96 ? -0.579 -7.84 12.43 1 65.06 96 LYS A O 1
ATOM 727 N N . ASP A 1 97 ? -0.601 -9.094 10.57 1 68.69 97 ASP A N 1
ATOM 728 C CA . ASP A 1 97 ? 0.312 -10.078 11.141 1 68.69 97 ASP A CA 1
ATOM 729 C C . ASP A 1 97 ? 1.728 -9.898 10.602 1 68.69 97 ASP A C 1
ATOM 731 O O . ASP A 1 97 ? 2.672 -10.523 11.086 1 68.69 97 ASP A O 1
ATOM 735 N N . ALA A 1 98 ? 1.889 -8.938 9.688 1 67.5 98 ALA A N 1
ATOM 736 C CA . ALA A 1 98 ? 3.164 -8.688 9.023 1 67.5 98 ALA A CA 1
ATOM 737 C C . ALA A 1 98 ? 3.719 -9.969 8.406 1 67.5 98 ALA A C 1
ATOM 739 O O . ALA A 1 98 ? 4.898 -10.289 8.578 1 67.5 98 ALA A O 1
ATOM 740 N N . ARG A 1 99 ? 2.85 -10.836 7.898 1 73.38 99 ARG A N 1
ATOM 741 C CA . ARG A 1 99 ? 3.242 -12.094 7.277 1 73.38 99 ARG A CA 1
ATOM 742 C C . ARG A 1 99 ? 2.477 -12.336 5.98 1 73.38 99 ARG A C 1
ATOM 744 O O . ARG A 1 99 ? 1.472 -11.672 5.719 1 73.38 99 ARG A O 1
ATOM 751 N N . THR A 1 100 ? 3.064 -13.258 5.156 1 79.44 100 THR A N 1
ATOM 752 C CA . THR A 1 100 ? 2.371 -13.633 3.928 1 79.44 100 THR A CA 1
ATOM 753 C C . THR A 1 100 ? 1.111 -14.438 4.242 1 79.44 100 THR A C 1
ATOM 755 O O . THR A 1 100 ? 1.018 -15.062 5.297 1 79.44 100 THR A O 1
ATOM 758 N N . MET A 1 101 ? 0.138 -14.438 3.383 1 83.25 101 MET A N 1
ATOM 759 C CA . MET A 1 101 ? -1.159 -15.07 3.594 1 83.25 101 MET A CA 1
ATOM 760 C C . MET A 1 101 ? -1.128 -16.531 3.145 1 83.25 101 MET A C 1
ATOM 762 O O . MET A 1 101 ? -2.152 -17.219 3.178 1 83.25 101 MET A O 1
ATOM 766 N N . GLY A 1 102 ? -0.023 -17.094 2.68 1 88.75 102 GLY A N 1
ATOM 767 C CA . GLY A 1 102 ? 0.122 -18.5 2.316 1 88.75 102 GLY A CA 1
ATOM 768 C C . GLY A 1 102 ? -0.517 -18.828 0.983 1 88.75 102 GLY A C 1
ATOM 769 O O . GLY A 1 102 ? -0.736 -20 0.676 1 88.75 102 GLY A O 1
ATOM 770 N N . ILE A 1 103 ? -0.962 -17.891 0.278 1 94.31 103 ILE A N 1
ATOM 771 C CA . ILE A 1 103 ? -1.587 -18.062 -1.028 1 94.31 103 ILE A CA 1
ATOM 772 C C . ILE A 1 103 ? -0.925 -17.125 -2.043 1 94.31 103 ILE A C 1
ATOM 774 O O . ILE A 1 103 ? -0.565 -16 -1.715 1 94.31 103 ILE A O 1
ATOM 778 N N . ALA A 1 104 ? -0.735 -17.609 -3.287 1 95.75 104 ALA A N 1
ATOM 779 C CA . ALA A 1 104 ? -0.155 -16.812 -4.355 1 95.75 104 ALA A CA 1
ATOM 780 C C . ALA A 1 104 ? -0.924 -16.984 -5.66 1 95.75 104 ALA A C 1
ATOM 782 O O . ALA A 1 104 ? -1.618 -17.984 -5.848 1 95.75 104 ALA A O 1
ATOM 783 N N . PHE A 1 105 ? -0.818 -16 -6.543 1 96.75 105 PHE A N 1
ATOM 784 C CA . PHE A 1 105 ? -1.444 -16.031 -7.859 1 96.75 105 PHE A CA 1
ATOM 785 C C . PHE A 1 105 ? -0.405 -15.852 -8.961 1 96.75 105 PHE A C 1
ATOM 787 O O . PHE A 1 105 ? 0.438 -14.961 -8.883 1 96.75 105 PHE A O 1
ATOM 794 N N . LEU A 1 106 ? -0.473 -16.703 -9.922 1 97.75 106 LEU A N 1
ATOM 795 C CA . LEU A 1 106 ? 0.358 -16.594 -11.125 1 97.75 106 LEU A CA 1
ATOM 796 C C . LEU A 1 106 ? -0.503 -16.562 -12.383 1 97.75 106 LEU A C 1
ATOM 798 O O . LEU A 1 106 ? -1.457 -17.344 -12.508 1 97.75 106 LEU A O 1
ATOM 802 N N . ASN A 1 107 ? -0.192 -15.664 -13.234 1 98 107 ASN A N 1
ATOM 803 C CA . ASN A 1 107 ? -0.778 -15.688 -14.57 1 98 107 ASN A CA 1
ATOM 804 C C . ASN A 1 107 ? 0.251 -16.078 -15.625 1 98 107 ASN A C 1
ATOM 806 O O . ASN A 1 107 ? 1.323 -15.484 -15.711 1 98 107 ASN A O 1
ATOM 810 N N . PHE A 1 108 ? -0.133 -17.047 -16.375 1 98.12 108 PHE A N 1
ATOM 811 C CA . PHE A 1 108 ? 0.725 -17.562 -17.438 1 98.12 108 PHE A CA 1
ATOM 812 C C . PHE A 1 108 ? 0.306 -17.016 -18.797 1 98.12 108 PHE A C 1
ATOM 814 O O . PHE A 1 108 ? -0.85 -16.625 -18.984 1 98.12 108 PHE A O 1
ATOM 821 N N . ARG A 1 109 ? 1.255 -17.031 -19.719 1 97.25 109 ARG A N 1
ATOM 822 C CA . ARG A 1 109 ? 0.998 -16.469 -21.047 1 97.25 109 ARG A CA 1
ATOM 823 C C . ARG A 1 109 ? 0.138 -17.422 -21.875 1 97.25 109 ARG A C 1
ATOM 825 O O . ARG A 1 109 ? -0.594 -16.984 -22.766 1 97.25 109 ARG A O 1
ATOM 832 N N . THR A 1 110 ? 0.293 -18.703 -21.609 1 97.38 110 THR A N 1
ATOM 833 C CA . THR A 1 110 ? -0.483 -19.688 -22.344 1 97.38 110 THR A CA 1
ATOM 834 C C . THR A 1 110 ? -1.09 -20.719 -21.406 1 97.38 110 THR A C 1
ATOM 836 O O . THR A 1 110 ? -0.578 -20.938 -20.297 1 97.38 110 THR A O 1
ATOM 839 N N . HIS A 1 111 ? -2.164 -21.312 -21.891 1 98 111 HIS A N 1
ATOM 840 C CA . HIS A 1 111 ? -2.789 -22.406 -21.156 1 98 111 HIS A CA 1
ATOM 841 C C . HIS A 1 111 ? -1.809 -23.562 -20.938 1 98 111 HIS A C 1
ATOM 843 O O . HIS A 1 111 ? -1.771 -24.156 -19.859 1 98 111 HIS A O 1
ATOM 849 N N . ALA A 1 112 ? -1.008 -23.891 -21.906 1 97.62 112 ALA A N 1
ATOM 850 C CA . ALA A 1 112 ? -0.031 -24.969 -21.844 1 97.62 112 ALA A CA 1
ATOM 851 C C . ALA A 1 112 ? 0.985 -24.719 -20.734 1 97.62 112 ALA A C 1
ATOM 853 O O . ALA A 1 112 ? 1.354 -25.641 -20 1 97.62 112 ALA A O 1
ATOM 854 N N . SER A 1 113 ? 1.41 -23.5 -20.656 1 97.31 113 SER A N 1
ATOM 855 C CA . SER A 1 113 ? 2.359 -23.156 -19.609 1 97.31 113 SER A CA 1
ATOM 856 C C . SER A 1 113 ? 1.738 -23.312 -18.219 1 97.31 113 SER A C 1
ATOM 858 O O . SER A 1 113 ? 2.4 -23.781 -17.297 1 97.31 113 SER A O 1
ATOM 860 N N . ALA A 1 114 ? 0.475 -22.891 -18.047 1 98 114 ALA A N 1
ATOM 861 C CA . ALA A 1 114 ? -0.235 -23.062 -16.781 1 98 114 ALA A CA 1
ATOM 862 C C . ALA A 1 114 ? -0.335 -24.531 -16.391 1 98 114 ALA A C 1
ATOM 864 O O . ALA A 1 114 ? -0.067 -24.891 -15.242 1 98 114 ALA A O 1
ATOM 865 N N . LEU A 1 115 ? -0.693 -25.312 -17.391 1 96.88 115 LEU A N 1
ATOM 866 C CA . LEU A 1 115 ? -0.807 -26.75 -17.156 1 96.88 115 LEU A CA 1
ATOM 867 C C . LEU A 1 115 ? 0.532 -27.344 -16.719 1 96.88 115 LEU A C 1
ATOM 869 O O . LEU A 1 115 ? 0.586 -28.156 -15.797 1 96.88 115 LEU A O 1
ATOM 873 N N . GLY A 1 116 ? 1.538 -26.984 -17.453 1 96.44 116 GLY A N 1
ATOM 874 C CA . GLY A 1 116 ? 2.867 -27.469 -17.109 1 96.44 116 GLY A CA 1
ATOM 875 C C . GLY A 1 116 ? 3.281 -27.109 -15.703 1 96.44 116 GLY A C 1
ATOM 876 O O . GLY A 1 116 ? 3.895 -27.922 -15.008 1 96.44 116 GLY A O 1
ATOM 877 N N . PHE A 1 117 ? 2.998 -25.891 -15.312 1 97.12 117 PHE A N 1
ATOM 878 C CA . PHE A 1 117 ? 3.322 -25.453 -13.961 1 97.12 117 PHE A CA 1
ATOM 879 C C . PHE A 1 117 ? 2.561 -26.281 -12.93 1 97.12 117 PHE A C 1
ATOM 881 O O . PHE A 1 117 ? 3.131 -26.703 -11.922 1 97.12 117 PHE A O 1
ATOM 888 N N . GLN A 1 118 ? 1.244 -26.438 -13.086 1 97.31 118 GLN A N 1
ATOM 889 C CA . GLN A 1 118 ? 0.448 -27.219 -12.148 1 97.31 118 GLN A CA 1
ATOM 890 C C . GLN A 1 118 ? 0.999 -28.625 -12 1 97.31 118 GLN A C 1
ATOM 892 O O . GLN A 1 118 ? 1.119 -29.141 -10.883 1 97.31 118 GLN A O 1
ATOM 897 N N . GLU A 1 119 ? 1.296 -29.25 -13.086 1 95.25 119 GLU A N 1
ATOM 898 C CA . GLU A 1 119 ? 1.82 -30.625 -13.078 1 95.25 119 GLU A CA 1
ATOM 899 C C . GLU A 1 119 ? 3.129 -30.703 -12.297 1 95.25 119 GLU A C 1
ATOM 901 O O . GLU A 1 119 ? 3.365 -31.672 -11.57 1 95.25 119 GLU A O 1
ATOM 906 N N . LYS A 1 120 ? 3.879 -29.703 -12.477 1 94.38 120 LYS A N 1
ATOM 907 C CA . LYS A 1 120 ? 5.203 -29.703 -11.859 1 94.38 120 LYS A CA 1
ATOM 908 C C . LYS A 1 120 ? 5.113 -29.453 -10.359 1 94.38 120 LYS A C 1
ATOM 910 O O . LYS A 1 120 ? 5.848 -30.047 -9.578 1 94.38 120 LYS A O 1
ATOM 915 N N . TRP A 1 121 ? 4.227 -28.594 -9.961 1 94.19 121 TRP A N 1
ATOM 916 C CA . TRP A 1 121 ? 4.34 -28.047 -8.617 1 94.19 121 TRP A CA 1
ATOM 917 C C . TRP A 1 121 ? 3.201 -28.531 -7.727 1 94.19 121 TRP A C 1
ATOM 919 O O . TRP A 1 121 ? 3.289 -28.469 -6.5 1 94.19 121 TRP A O 1
ATOM 929 N N . HIS A 1 122 ? 2.09 -28.953 -8.297 1 94.12 122 HIS A N 1
ATOM 930 C CA . HIS A 1 122 ? 1.009 -29.469 -7.469 1 94.12 122 HIS A CA 1
ATOM 931 C C . HIS A 1 122 ? 1.485 -30.656 -6.621 1 94.12 122 HIS A C 1
ATOM 933 O O . HIS A 1 122 ? 2.176 -31.547 -7.121 1 94.12 122 HIS A O 1
ATOM 939 N N . ARG A 1 123 ? 1.207 -30.531 -5.246 1 91.56 123 ARG A N 1
ATOM 940 C CA . ARG A 1 123 ? 1.507 -31.562 -4.246 1 91.56 123 ARG A CA 1
ATOM 941 C C . ARG A 1 123 ? 3.006 -31.641 -3.984 1 91.56 123 ARG A C 1
ATOM 943 O O . ARG A 1 123 ? 3.494 -32.656 -3.455 1 91.56 123 ARG A O 1
ATOM 950 N N . HIS A 1 124 ? 3.705 -30.641 -4.426 1 89.69 124 HIS A N 1
ATOM 951 C CA . HIS A 1 124 ? 5.121 -30.531 -4.105 1 89.69 124 HIS A CA 1
ATOM 952 C C . HIS A 1 124 ? 5.328 -29.922 -2.725 1 89.69 124 HIS A C 1
ATOM 954 O O . HIS A 1 124 ? 4.473 -29.172 -2.24 1 89.69 124 HIS A O 1
ATOM 960 N N . PHE A 1 125 ? 6.484 -30.281 -2.164 1 87.25 125 PHE A N 1
ATOM 961 C CA . PHE A 1 125 ? 6.895 -29.688 -0.899 1 87.25 125 PHE A CA 1
ATOM 962 C C . PHE A 1 125 ? 7.98 -28.641 -1.122 1 87.25 125 PHE A C 1
ATOM 964 O O . PHE A 1 125 ? 8.906 -28.859 -1.91 1 87.25 125 PHE A O 1
ATOM 971 N N . LEU A 1 126 ? 7.727 -27.5 -0.551 1 85.88 126 LEU A N 1
ATOM 972 C CA . LEU A 1 126 ? 8.805 -26.516 -0.586 1 85.88 126 LEU A CA 1
ATOM 973 C C . LEU A 1 126 ? 9.875 -26.844 0.444 1 85.88 126 LEU A C 1
ATOM 975 O O . LEU A 1 126 ? 9.602 -27.531 1.438 1 85.88 126 LEU A O 1
ATOM 979 N N . GLN A 1 127 ? 11.125 -26.641 0.158 1 71.81 127 GLN A N 1
ATOM 980 C CA . GLN A 1 127 ? 12.273 -27.062 0.958 1 71.81 127 GLN A CA 1
ATOM 981 C C . GLN A 1 127 ? 12.172 -26.531 2.385 1 71.81 127 GLN A C 1
ATOM 983 O O . GLN A 1 127 ? 12.703 -25.469 2.697 1 71.81 127 GLN A O 1
ATOM 988 N N . ASP A 1 128 ? 11.094 -26.266 2.914 1 61.03 128 ASP A N 1
ATOM 989 C CA . ASP A 1 128 ? 11.094 -25.891 4.324 1 61.03 128 ASP A CA 1
ATOM 990 C C . ASP A 1 128 ? 10.875 -27.109 5.219 1 61.03 128 ASP A C 1
ATOM 992 O O . ASP A 1 128 ? 9.93 -27.875 5.016 1 61.03 128 ASP A O 1
ATOM 996 N N . HIS A 1 129 ? 12.008 -27.594 5.844 1 55.91 129 HIS A N 1
ATOM 997 C CA . HIS A 1 129 ? 12.258 -28.781 6.668 1 55.91 129 HIS A CA 1
ATOM 998 C C . HIS A 1 129 ? 11.117 -29.016 7.641 1 55.91 129 HIS A C 1
ATOM 1000 O O . HIS A 1 129 ? 10.961 -30.125 8.164 1 55.91 129 HIS A O 1
ATOM 1006 N N . GLY A 1 130 ? 10.344 -28.031 7.902 1 53.53 130 GLY A N 1
ATOM 1007 C CA . GLY A 1 130 ? 9.422 -28.328 8.984 1 53.53 130 GLY A CA 1
ATOM 1008 C C . GLY A 1 130 ? 7.98 -28.438 8.531 1 53.53 130 GLY A C 1
ATOM 1009 O O . GLY A 1 130 ? 7.105 -28.812 9.312 1 53.53 130 GLY A O 1
ATOM 1010 N N . ARG A 1 131 ? 7.703 -28.031 7.305 1 60.28 131 ARG A N 1
ATOM 1011 C CA . ARG A 1 131 ? 6.273 -27.922 7.035 1 60.28 131 ARG A CA 1
ATOM 1012 C C . ARG A 1 131 ? 5.766 -29.156 6.281 1 60.28 131 ARG A C 1
ATOM 1014 O O . ARG A 1 131 ? 6.434 -29.641 5.371 1 60.28 131 ARG A O 1
ATOM 1021 N N . THR A 1 132 ? 4.625 -29.703 6.82 1 64.75 132 THR A N 1
ATOM 1022 C CA . THR A 1 132 ? 3.947 -30.969 6.547 1 64.75 132 THR A CA 1
ATOM 1023 C C . THR A 1 132 ? 2.928 -30.797 5.422 1 64.75 132 THR A C 1
ATOM 1025 O O . THR A 1 132 ? 2.303 -31.781 5 1 64.75 132 THR A O 1
ATOM 1028 N N . LYS A 1 133 ? 2.936 -29.391 4.859 1 84.12 133 LYS A N 1
ATOM 1029 C CA . LYS A 1 133 ? 1.858 -29.344 3.879 1 84.12 133 LYS A CA 1
ATOM 1030 C C . LYS A 1 133 ? 2.412 -29.234 2.461 1 84.12 133 LYS A C 1
ATOM 1032 O O . LYS A 1 133 ? 3.395 -28.531 2.223 1 84.12 133 LYS A O 1
ATOM 1037 N N . HIS A 1 134 ? 1.814 -30.031 1.594 1 90.5 134 HIS A N 1
ATOM 1038 C CA . HIS A 1 134 ? 2.125 -29.922 0.174 1 90.5 134 HIS A CA 1
ATOM 1039 C C . HIS A 1 134 ? 1.434 -28.703 -0.441 1 90.5 134 HIS A C 1
ATOM 1041 O O . HIS A 1 134 ? 0.347 -28.312 -0.006 1 90.5 134 HIS A O 1
ATOM 1047 N N . LEU A 1 135 ? 2.051 -28.203 -1.537 1 93.62 135 LEU A N 1
ATOM 1048 C CA . LEU A 1 135 ? 1.425 -27.125 -2.303 1 93.62 135 LEU A CA 1
ATOM 1049 C C . LEU A 1 135 ? 0.143 -27.625 -2.973 1 93.62 135 LEU A C 1
ATOM 1051 O O . LEU A 1 135 ? 0.088 -28.75 -3.473 1 93.62 135 LEU A O 1
ATOM 1055 N N . ASP A 1 136 ? -0.854 -26.859 -2.914 1 95.38 136 ASP A N 1
ATOM 1056 C CA . ASP A 1 136 ? -2.062 -27.047 -3.715 1 95.38 136 ASP A CA 1
ATOM 1057 C C . ASP A 1 136 ? -2.121 -26.031 -4.855 1 95.38 136 ASP A C 1
ATOM 1059 O O . ASP A 1 136 ? -2.275 -24.828 -4.617 1 95.38 136 ASP A O 1
ATOM 1063 N N . VAL A 1 137 ? -1.939 -26.484 -6.074 1 97.06 137 VAL A N 1
ATOM 1064 C CA . VAL A 1 137 ? -1.977 -25.625 -7.254 1 97.06 137 VAL A CA 1
ATOM 1065 C C . VAL A 1 137 ? -3.271 -25.859 -8.023 1 97.06 137 VAL A C 1
ATOM 1067 O O . VAL A 1 137 ? -3.527 -26.969 -8.492 1 97.06 137 VAL A O 1
ATOM 1070 N N . ALA A 1 138 ? -4.062 -24.859 -8.188 1 97.69 138 ALA A N 1
ATOM 1071 C CA . ALA A 1 138 ? -5.383 -25 -8.797 1 97.69 138 ALA A CA 1
ATOM 1072 C C . ALA A 1 138 ? -5.699 -23.797 -9.688 1 97.69 138 ALA A C 1
ATOM 1074 O O . ALA A 1 138 ? -5.02 -22.766 -9.625 1 97.69 138 ALA A O 1
ATOM 1075 N N . PRO A 1 139 ? -6.66 -23.969 -10.656 1 97.56 139 PRO A N 1
ATOM 1076 C CA . PRO A 1 139 ? -7.105 -22.797 -11.398 1 97.56 139 PRO A CA 1
ATOM 1077 C C . PRO A 1 139 ? -7.676 -21.703 -10.5 1 97.56 139 PRO A C 1
ATOM 1079 O O . PRO A 1 139 ? -8.406 -22 -9.547 1 97.56 139 PRO A O 1
ATOM 1082 N N . ALA A 1 140 ? -7.23 -20.5 -10.805 1 97.81 140 ALA A N 1
ATOM 1083 C CA . ALA A 1 140 ? -7.793 -19.375 -10.07 1 97.81 140 ALA A CA 1
ATOM 1084 C C . ALA A 1 140 ? -9.164 -18.984 -10.609 1 97.81 140 ALA A C 1
ATOM 1086 O O . ALA A 1 140 ? -9.492 -19.281 -11.766 1 97.81 140 ALA A O 1
ATOM 1087 N N . THR A 1 141 ? -9.93 -18.375 -9.75 1 95.44 141 THR A N 1
ATOM 1088 C CA . THR A 1 141 ? -11.219 -17.828 -10.18 1 95.44 141 THR A CA 1
ATOM 1089 C C . THR A 1 141 ? -11.016 -16.672 -11.156 1 95.44 141 THR A C 1
ATOM 1091 O O . THR A 1 141 ? -11.656 -16.609 -12.203 1 95.44 141 THR A O 1
ATOM 1094 N N . THR A 1 142 ? -10.18 -15.68 -10.789 1 96 142 THR A N 1
ATOM 1095 C CA . THR A 1 142 ? -9.82 -14.578 -11.672 1 96 142 THR A CA 1
ATOM 1096 C C . THR A 1 142 ? -8.836 -15.039 -12.742 1 96 142 THR A C 1
ATOM 1098 O O . THR A 1 142 ? -7.836 -15.68 -12.438 1 96 142 THR A O 1
ATOM 1101 N N . GLN A 1 143 ? -9.203 -14.773 -14.031 1 97.12 143 GLN A N 1
ATOM 1102 C CA . GLN A 1 143 ? -8.367 -15.266 -15.117 1 97.12 143 GLN A CA 1
ATOM 1103 C C . GLN A 1 143 ? -7.844 -14.109 -15.977 1 97.12 143 GLN A C 1
ATOM 1105 O O . GLN A 1 143 ? -8.594 -13.188 -16.312 1 97.12 143 GLN A O 1
ATOM 1110 N N . GLY A 1 144 ? -6.52 -14.227 -16.344 1 96.12 144 GLY A N 1
ATOM 1111 C CA . GLY A 1 144 ? -5.918 -13.266 -17.25 1 96.12 144 GLY A CA 1
ATOM 1112 C C . GLY A 1 144 ? -5.18 -12.148 -16.531 1 96.12 144 GLY A C 1
ATOM 1113 O O . GLY A 1 144 ? -5.562 -11.75 -15.43 1 96.12 144 GLY A O 1
ATOM 1114 N N . LEU A 1 145 ? -4.195 -11.656 -17.188 1 93.62 145 LEU A N 1
ATOM 1115 C CA . LEU A 1 145 ? -3.324 -10.633 -16.625 1 93.62 145 LEU A CA 1
ATOM 1116 C C . LEU A 1 145 ? -4.121 -9.391 -16.234 1 93.62 145 LEU A C 1
ATOM 1118 O O . LEU A 1 145 ? -4.016 -8.898 -15.117 1 93.62 145 LEU A O 1
ATOM 1122 N N . GLU A 1 146 ? -4.969 -8.906 -17.109 1 89 146 GLU A N 1
ATOM 1123 C CA . GLU A 1 146 ? -5.727 -7.684 -16.891 1 89 146 GLU A CA 1
ATOM 1124 C C . GLU A 1 146 ? -6.676 -7.836 -15.695 1 89 146 GLU A C 1
ATOM 1126 O O . GLU A 1 146 ? -6.785 -6.934 -14.867 1 89 146 GLU A O 1
ATOM 1131 N N . ALA A 1 147 ? -7.328 -8.961 -15.68 1 92.06 147 ALA A N 1
ATOM 1132 C CA . ALA A 1 147 ? -8.273 -9.203 -14.586 1 92.06 147 ALA A CA 1
ATOM 1133 C C . ALA A 1 147 ? -7.547 -9.289 -13.25 1 92.06 147 ALA A C 1
ATOM 1135 O O . ALA A 1 147 ? -8.047 -8.797 -12.234 1 92.06 147 ALA A O 1
ATOM 1136 N N . ASN A 1 148 ? -6.406 -9.883 -13.219 1 92.62 148 ASN A N 1
ATOM 1137 C CA . ASN A 1 148 ? -5.613 -9.977 -12 1 92.62 148 ASN A CA 1
ATOM 1138 C C . ASN A 1 148 ? -5.152 -8.594 -11.531 1 92.62 148 ASN A C 1
ATOM 1140 O O . ASN A 1 148 ? -5.168 -8.305 -10.336 1 92.62 148 ASN A O 1
ATOM 1144 N N . LEU A 1 149 ? -4.773 -7.84 -12.477 1 87.25 149 LEU A N 1
ATOM 1145 C CA . LEU A 1 149 ? -4.348 -6.484 -12.148 1 87.25 149 LEU A CA 1
ATOM 1146 C C . LEU A 1 149 ? -5.504 -5.68 -11.562 1 87.25 149 LEU A C 1
ATOM 1148 O O . LEU A 1 149 ? -5.316 -4.934 -10.602 1 87.25 149 LEU A O 1
ATOM 1152 N N . GLN A 1 150 ? -6.633 -5.824 -12.133 1 83.56 150 GLN A N 1
ATOM 1153 C CA . GLN A 1 150 ? -7.812 -5.133 -11.625 1 83.56 150 GLN A CA 1
ATOM 1154 C C . GLN A 1 150 ? -8.148 -5.578 -10.211 1 83.56 150 GLN A C 1
ATOM 1156 O O . GLN A 1 150 ? -8.477 -4.754 -9.352 1 83.56 150 GLN A O 1
ATOM 1161 N N . GLN A 1 151 ? -8.016 -6.859 -10.039 1 87.06 151 GLN A N 1
ATOM 1162 C CA . GLN A 1 151 ? -8.297 -7.406 -8.711 1 87.06 151 GLN A CA 1
ATOM 1163 C C . GLN A 1 151 ? -7.277 -6.91 -7.691 1 87.06 151 GLN A C 1
ATOM 1165 O O . GLN A 1 151 ? -7.645 -6.547 -6.57 1 87.06 151 GLN A O 1
ATOM 1170 N N . PHE A 1 152 ? -6.074 -6.891 -8.062 1 84 152 PHE A N 1
ATOM 1171 C CA . PHE A 1 152 ? -5.023 -6.383 -7.188 1 84 152 PHE A CA 1
ATOM 1172 C C . PHE A 1 152 ? -5.305 -4.941 -6.785 1 84 152 PHE A C 1
ATOM 1174 O O . PHE A 1 152 ? -5.25 -4.598 -5.602 1 84 152 PHE A O 1
ATOM 1181 N N . ASN A 1 153 ? -5.59 -4.16 -7.766 1 75.44 153 ASN A N 1
ATOM 1182 C CA . ASN A 1 153 ? -5.855 -2.748 -7.52 1 75.44 153 ASN A CA 1
ATOM 1183 C C . ASN A 1 153 ? -7.035 -2.559 -6.57 1 75.44 153 ASN A C 1
ATOM 1185 O O . ASN A 1 153 ? -6.961 -1.766 -5.633 1 75.44 153 ASN A O 1
ATOM 1189 N N . ALA A 1 154 ? -8.047 -3.318 -6.902 1 76.75 154 ALA A N 1
ATOM 1190 C CA . ALA A 1 154 ? -9.258 -3.191 -6.098 1 76.75 154 ALA A CA 1
ATOM 1191 C C . ALA A 1 154 ? -9.008 -3.621 -4.656 1 76.75 154 ALA A C 1
ATOM 1193 O O . ALA A 1 154 ? -9.414 -2.932 -3.717 1 76.75 154 ALA A O 1
ATOM 1194 N N . ARG A 1 155 ? -8.258 -4.66 -4.508 1 77.56 155 ARG A N 1
ATOM 1195 C CA . ARG A 1 155 ? -8.016 -5.211 -3.178 1 77.56 155 ARG A CA 1
ATOM 1196 C C . ARG A 1 155 ? -7.043 -4.34 -2.391 1 77.56 155 ARG A C 1
ATOM 1198 O O . ARG A 1 155 ? -7.254 -4.078 -1.205 1 77.56 155 ARG A O 1
ATOM 1205 N N . THR A 1 156 ? -6.004 -3.971 -3.072 1 73.69 156 THR A N 1
ATOM 1206 C CA . THR A 1 156 ? -5 -3.129 -2.428 1 73.69 156 THR A CA 1
ATOM 1207 C C . THR A 1 156 ? -5.613 -1.804 -1.983 1 73.69 156 THR A C 1
ATOM 1209 O O . THR A 1 156 ? -5.371 -1.347 -0.864 1 73.69 156 THR A O 1
ATOM 1212 N N . THR A 1 157 ? -6.395 -1.222 -2.844 1 69.44 157 THR A N 1
ATOM 1213 C CA . THR A 1 157 ? -7.062 0.035 -2.523 1 69.44 157 THR A CA 1
ATOM 1214 C C . THR A 1 157 ? -7.965 -0.126 -1.302 1 69.44 157 THR A C 1
ATOM 1216 O O . THR A 1 157 ? -7.938 0.706 -0.392 1 69.44 157 THR A O 1
ATOM 1219 N N . ALA A 1 158 ? -8.672 -1.124 -1.322 1 73.19 158 ALA A N 1
ATOM 1220 C CA . ALA A 1 158 ? -9.578 -1.387 -0.206 1 73.19 158 ALA A CA 1
ATOM 1221 C C . ALA A 1 158 ? -8.805 -1.572 1.096 1 73.19 158 ALA A C 1
ATOM 1223 O O . ALA A 1 158 ? -9.203 -1.062 2.143 1 73.19 158 ALA A O 1
ATOM 1224 N N . ARG A 1 159 ? -7.762 -2.189 1.006 1 74.31 159 ARG A N 1
ATOM 1225 C CA . ARG A 1 159 ? -6.926 -2.447 2.176 1 74.31 159 ARG A CA 1
ATOM 1226 C C . ARG A 1 159 ? -6.301 -1.158 2.699 1 74.31 159 ARG A C 1
ATOM 1228 O O . ARG A 1 159 ? -6.309 -0.904 3.904 1 74.31 159 ARG A O 1
ATOM 1235 N N . PHE A 1 160 ? -5.832 -0.405 1.756 1 71.75 160 PHE A N 1
ATOM 1236 C CA . PHE A 1 160 ? -5.203 0.856 2.133 1 71.75 160 PHE A CA 1
ATOM 1237 C C . PHE A 1 160 ? -6.215 1.794 2.779 1 71.75 160 PHE A C 1
ATOM 1239 O O . PHE A 1 160 ? -5.891 2.504 3.734 1 71.75 160 PHE A O 1
ATOM 1246 N N . GLN A 1 161 ? -7.277 1.784 2.273 1 70.31 161 GLN A N 1
ATOM 1247 C CA . GLN A 1 161 ? -8.336 2.621 2.82 1 70.31 161 GLN A CA 1
ATOM 1248 C C . GLN A 1 161 ? -8.727 2.17 4.227 1 70.31 161 GLN A C 1
ATOM 1250 O O . GLN A 1 161 ? -8.898 2.996 5.121 1 70.31 161 GLN A O 1
ATOM 1255 N N . ARG A 1 162 ? -8.789 0.917 4.387 1 72.44 162 ARG A N 1
ATOM 1256 C CA . ARG A 1 162 ? -9.219 0.353 5.664 1 72.44 162 ARG A CA 1
ATOM 1257 C C . ARG A 1 162 ? -8.195 0.64 6.758 1 72.44 162 ARG A C 1
ATOM 1259 O O . ARG A 1 162 ? -8.562 0.935 7.898 1 72.44 162 ARG A O 1
ATOM 1266 N N . VAL A 1 163 ? -6.969 0.646 6.355 1 67.75 163 VAL A N 1
ATOM 1267 C CA . VAL A 1 163 ? -5.93 0.805 7.363 1 67.75 163 VAL A CA 1
ATOM 1268 C C . VAL A 1 163 ? -5.5 2.268 7.441 1 67.75 163 VAL A C 1
ATOM 1270 O O . VAL A 1 163 ? -4.668 2.635 8.273 1 67.75 163 VAL A O 1
ATOM 1273 N N . GLY A 1 164 ? -6.125 3.129 6.633 1 70.94 164 GLY A N 1
ATOM 1274 C CA . GLY A 1 164 ? -5.801 4.547 6.676 1 70.94 164 GLY A CA 1
ATOM 1275 C C . GLY A 1 164 ? -4.43 4.863 6.117 1 70.94 164 GLY A C 1
ATOM 1276 O O . GLY A 1 164 ? -3.736 5.75 6.621 1 70.94 164 GLY A O 1
ATOM 1277 N N . MET A 1 165 ? -4.004 4.137 5.145 1 75.94 165 MET A N 1
ATOM 1278 C CA . MET A 1 165 ? -2.658 4.305 4.605 1 75.94 165 MET A CA 1
ATOM 1279 C C . MET A 1 165 ? -2.662 5.273 3.426 1 75.94 165 MET A C 1
ATOM 1281 O O . MET A 1 165 ? -1.603 5.641 2.916 1 75.94 165 MET A O 1
ATOM 1285 N N . LEU A 1 166 ? -3.809 5.648 3.01 1 82.62 166 LEU A N 1
ATOM 1286 C CA . LEU A 1 166 ? -3.887 6.625 1.931 1 82.62 166 LEU A CA 1
ATOM 1287 C C . LEU A 1 166 ? -4.043 8.039 2.488 1 82.62 166 LEU A C 1
ATOM 1289 O O . LEU A 1 166 ? -4.633 8.227 3.557 1 82.62 166 LEU A O 1
ATOM 1293 N N . PRO A 1 167 ? -3.523 8.961 1.749 1 89.12 167 PRO A N 1
ATOM 1294 C CA . PRO A 1 167 ? -3.805 10.336 2.162 1 89.12 167 PRO A CA 1
ATOM 1295 C C . PRO A 1 167 ? -5.289 10.688 2.092 1 89.12 167 PRO A C 1
ATOM 1297 O O . PRO A 1 167 ? -6.039 10.055 1.34 1 89.12 167 PRO A O 1
ATOM 1300 N N . VAL A 1 168 ? -5.609 11.664 2.93 1 90.69 168 VAL A N 1
ATOM 1301 C CA . VAL A 1 168 ? -6.969 12.195 2.889 1 90.69 168 VAL A CA 1
ATOM 1302 C C . VAL A 1 168 ? -6.992 13.484 2.076 1 90.69 168 VAL A C 1
ATOM 1304 O O . VAL A 1 168 ? -6.152 14.367 2.279 1 90.69 168 VAL A O 1
ATOM 1307 N N . PHE A 1 169 ? -7.918 13.539 1.128 1 91.88 169 PHE A N 1
ATOM 1308 C CA . PHE A 1 169 ? -8.117 14.727 0.305 1 91.88 169 PHE A CA 1
ATOM 1309 C C . PHE A 1 169 ? -9.438 15.406 0.646 1 91.88 169 PHE A C 1
ATOM 1311 O O . PHE A 1 169 ? -10.453 14.742 0.839 1 91.88 169 PHE A O 1
ATOM 1318 N N . VAL A 1 170 ? -9.344 16.719 0.76 1 93.88 170 VAL A N 1
ATOM 1319 C CA . VAL A 1 170 ? -10.516 17.5 1.119 1 93.88 170 VAL A CA 1
ATOM 1320 C C . VAL A 1 170 ? -10.727 18.609 0.101 1 93.88 170 VAL A C 1
ATOM 1322 O O . VAL A 1 170 ? -9.773 19.281 -0.299 1 93.88 170 VAL A O 1
ATOM 1325 N N . ASP A 1 171 ? -11.93 18.781 -0.295 1 92.94 171 ASP A N 1
ATOM 1326 C CA . ASP A 1 171 ? -12.18 19.875 -1.224 1 92.94 171 ASP A CA 1
ATOM 1327 C C . ASP A 1 171 ? -12.555 21.156 -0.475 1 92.94 171 ASP A C 1
ATOM 1329 O O . ASP A 1 171 ? -12.555 21.188 0.757 1 92.94 171 ASP A O 1
ATOM 1333 N N . GLU A 1 172 ? -12.781 22.234 -1.233 1 94 172 GLU A N 1
ATOM 1334 C CA . GLU A 1 172 ? -13.047 23.547 -0.657 1 94 172 GLU A CA 1
ATOM 1335 C C . GLU A 1 172 ? -14.336 23.547 0.158 1 94 172 GLU A C 1
ATOM 1337 O O . GLU A 1 172 ? -14.508 24.359 1.065 1 94 172 GLU A O 1
ATOM 1342 N N . ASP A 1 173 ? -15.281 22.594 -0.151 1 94.19 173 ASP A N 1
ATOM 1343 C CA . ASP A 1 173 ? -16.562 22.5 0.549 1 94.19 173 ASP A CA 1
ATOM 1344 C C . ASP A 1 173 ? -16.453 21.547 1.743 1 94.19 173 ASP A C 1
ATOM 1346 O O . ASP A 1 173 ? -17.469 21.172 2.33 1 94.19 173 ASP A O 1
ATOM 1350 N N . ALA A 1 174 ? -15.234 21.109 2.025 1 92.69 174 ALA A N 1
ATOM 1351 C CA . ALA A 1 174 ? -14.93 20.297 3.191 1 92.69 174 ALA A CA 1
ATOM 1352 C C . ALA A 1 174 ? -15.375 18.844 2.973 1 92.69 174 ALA A C 1
ATOM 1354 O O . ALA A 1 174 ? -15.555 18.094 3.932 1 92.69 174 ALA A O 1
ATOM 1355 N N . ASN A 1 175 ? -15.609 18.531 1.723 1 92.62 175 ASN A N 1
ATOM 1356 C CA . ASN A 1 175 ? -15.891 17.125 1.426 1 92.62 175 ASN A CA 1
ATOM 1357 C C . ASN A 1 175 ? -14.617 16.297 1.321 1 92.62 175 ASN A C 1
ATOM 1359 O O . ASN A 1 175 ? -13.625 16.75 0.735 1 92.62 175 ASN A O 1
ATOM 1363 N N . ILE A 1 176 ? -14.68 15.141 1.955 1 91.25 176 ILE A N 1
ATOM 1364 C CA . ILE A 1 176 ? -13.57 14.211 1.785 1 91.25 176 ILE A CA 1
ATOM 1365 C C . ILE A 1 176 ? -13.695 13.5 0.437 1 91.25 176 ILE A C 1
ATOM 1367 O O . ILE A 1 176 ? -14.75 12.953 0.11 1 91.25 176 ILE A O 1
ATOM 1371 N N . LEU A 1 177 ? -12.602 13.508 -0.271 1 87.69 177 LEU A N 1
ATOM 1372 C CA . LEU A 1 177 ? -12.602 12.977 -1.627 1 87.69 177 LEU A CA 1
ATOM 1373 C C . LEU A 1 177 ? -12.047 11.555 -1.646 1 87.69 177 LEU A C 1
ATOM 1375 O O . LEU A 1 177 ? -11.336 11.148 -0.726 1 87.69 177 LEU A O 1
ATOM 1379 N N . ASP A 1 178 ? -12.5 10.852 -2.674 1 79.94 178 ASP A N 1
ATOM 1380 C CA . ASP A 1 178 ? -11.93 9.523 -2.881 1 79.94 178 ASP A CA 1
ATOM 1381 C C . ASP A 1 178 ? -10.43 9.609 -3.145 1 79.94 178 ASP A C 1
ATOM 1383 O O . ASP A 1 178 ? -10 10.211 -4.129 1 79.94 178 ASP A O 1
ATOM 1387 N N . PRO A 1 179 ? -9.672 9 -2.271 1 80.44 179 PRO A N 1
ATOM 1388 C CA . PRO A 1 179 ? -8.227 9.156 -2.416 1 80.44 179 PRO A CA 1
ATOM 1389 C C . PRO A 1 179 ? -7.691 8.539 -3.705 1 80.44 179 PRO A C 1
ATOM 1391 O O . PRO A 1 179 ? -6.734 9.055 -4.293 1 80.44 179 PRO A O 1
ATOM 1394 N N . LEU A 1 180 ? -8.266 7.531 -4.148 1 71.69 180 LEU A N 1
ATOM 1395 C CA . LEU A 1 180 ? -7.785 6.863 -5.355 1 71.69 180 LEU A CA 1
ATOM 1396 C C . LEU A 1 180 ? -8.016 7.734 -6.586 1 71.69 180 LEU A C 1
ATOM 1398 O O . LEU A 1 180 ? -7.152 7.828 -7.461 1 71.69 180 LEU A O 1
ATOM 1402 N N . ARG A 1 181 ? -9.18 8.336 -6.609 1 73.56 181 ARG A N 1
ATOM 1403 C CA . ARG A 1 181 ? -9.484 9.25 -7.711 1 73.56 181 ARG A CA 1
ATOM 1404 C C . ARG A 1 181 ? -8.539 10.445 -7.707 1 73.56 181 ARG A C 1
ATOM 1406 O O . ARG A 1 181 ? -8.086 10.883 -8.766 1 73.56 181 ARG A O 1
ATOM 1413 N N . GLU A 1 182 ? -8.281 10.883 -6.562 1 78 182 GLU A N 1
ATOM 1414 C CA . GLU A 1 182 ? -7.395 12.039 -6.441 1 78 182 GLU A CA 1
ATOM 1415 C C . GLU A 1 182 ? -5.965 11.688 -6.84 1 78 182 GLU A C 1
ATOM 1417 O O . GLU A 1 182 ? -5.297 12.453 -7.535 1 78 182 GLU A O 1
ATOM 1422 N N . LEU A 1 183 ? -5.535 10.516 -6.406 1 75.88 183 LEU A N 1
ATOM 1423 C CA . LEU A 1 183 ? -4.195 10.055 -6.77 1 75.88 183 LEU A CA 1
ATOM 1424 C C . LEU A 1 183 ? -4.082 9.852 -8.273 1 75.88 183 LEU A C 1
ATOM 1426 O O . LEU A 1 183 ? -3.041 10.141 -8.867 1 75.88 183 LEU A O 1
ATOM 1430 N N . GLN A 1 184 ? -5.102 9.406 -8.867 1 68.19 184 GLN A N 1
ATOM 1431 C CA . GLN A 1 184 ? -5.137 9.219 -10.312 1 68.19 184 GLN A CA 1
ATOM 1432 C C . GLN A 1 184 ? -5.098 10.555 -11.047 1 68.19 184 GLN A C 1
ATOM 1434 O O . GLN A 1 184 ? -4.43 10.68 -12.078 1 68.19 184 GLN A O 1
ATOM 1439 N N . ARG A 1 185 ? -5.891 11.445 -10.578 1 69.94 185 ARG A N 1
ATOM 1440 C CA . ARG A 1 185 ? -5.969 12.773 -11.18 1 69.94 185 ARG A CA 1
ATOM 1441 C C . ARG A 1 185 ? -4.59 13.422 -11.273 1 69.94 185 ARG A C 1
ATOM 1443 O O . ARG A 1 185 ? -4.309 14.164 -12.211 1 69.94 185 ARG A O 1
ATOM 1450 N N . PHE A 1 186 ? -3.863 13.07 -10.438 1 62 186 PHE A N 1
ATOM 1451 C CA . PHE A 1 186 ? -2.545 13.688 -10.414 1 62 186 PHE A CA 1
ATOM 1452 C C . PHE A 1 186 ? -1.524 12.812 -11.133 1 62 186 PHE A C 1
ATOM 1454 O O . PHE A 1 186 ? -0.327 13.109 -11.117 1 62 186 PHE A O 1
ATOM 1461 N N . GLY A 1 187 ? -2.006 11.938 -11.961 1 52.38 187 GLY A N 1
ATOM 1462 C CA . GLY A 1 187 ? -1.201 11.086 -12.82 1 52.38 187 GLY A CA 1
ATOM 1463 C C . GLY A 1 187 ? -0.333 10.109 -12.047 1 52.38 187 GLY A C 1
ATOM 1464 O O . GLY A 1 187 ? 0.69 9.648 -12.555 1 52.38 187 GLY A O 1
ATOM 1465 N N . ARG A 1 188 ? -0.595 10.109 -10.805 1 45.56 188 ARG A N 1
ATOM 1466 C CA . ARG A 1 188 ? 0.453 9.438 -10.039 1 45.56 188 ARG A CA 1
ATOM 1467 C C . ARG A 1 188 ? 0.088 7.98 -9.766 1 45.56 188 ARG A C 1
ATOM 1469 O O . ARG A 1 188 ? 0.924 7.203 -9.305 1 45.56 188 ARG A O 1
ATOM 1476 N N . ILE A 1 189 ? -1.236 7.781 -9.781 1 41.16 189 ILE A N 1
ATOM 1477 C CA . ILE A 1 189 ? -1.547 6.363 -9.93 1 41.16 189 ILE A CA 1
ATOM 1478 C C . ILE A 1 189 ? -2.256 6.125 -11.258 1 41.16 189 ILE A C 1
ATOM 1480 O O . ILE A 1 189 ? -2.916 7.023 -11.789 1 41.16 189 ILE A O 1
ATOM 1484 N N . MET B 1 1 ? 53.906 -56.688 -35.906 1 20.42 1 MET B N 1
ATOM 1485 C CA . MET B 1 1 ? 54.406 -56.031 -34.688 1 20.42 1 MET B CA 1
ATOM 1486 C C . MET B 1 1 ? 53.656 -54.75 -34.438 1 20.42 1 MET B C 1
ATOM 1488 O O . MET B 1 1 ? 53.469 -54.344 -33.281 1 20.42 1 MET B O 1
ATOM 1492 N N . ALA B 1 2 ? 53.562 -53.812 -35.375 1 19.31 2 ALA B N 1
ATOM 1493 C CA . ALA B 1 2 ? 53.562 -52.375 -35.031 1 19.31 2 ALA B CA 1
ATOM 1494 C C . ALA B 1 2 ? 52.156 -51.938 -34.625 1 19.31 2 ALA B C 1
ATOM 1496 O O . ALA B 1 2 ? 51.219 -51.906 -35.438 1 19.31 2 ALA B O 1
ATOM 1497 N N . ALA B 1 3 ? 51.719 -52 -33.375 1 20.11 3 ALA B N 1
ATOM 1498 C CA . ALA B 1 3 ? 50.406 -52 -32.719 1 20.11 3 ALA B CA 1
ATOM 1499 C C . ALA B 1 3 ? 49.781 -50.625 -32.688 1 20.11 3 ALA B C 1
ATOM 1501 O O . ALA B 1 3 ? 48.656 -50.438 -32.25 1 20.11 3 ALA B O 1
ATOM 1502 N N . ALA B 1 4 ? 50.75 -49.5 -32.781 1 25.48 4 ALA B N 1
ATOM 1503 C CA . ALA B 1 4 ? 50.375 -48.406 -31.859 1 25.48 4 ALA B CA 1
ATOM 1504 C C . ALA B 1 4 ? 48.969 -47.906 -32.156 1 25.48 4 ALA B C 1
ATOM 1506 O O . ALA B 1 4 ? 48.594 -47.688 -33.312 1 25.48 4 ALA B O 1
ATOM 1507 N N . THR B 1 5 ? 48.094 -47.906 -31.141 1 23.28 5 THR B N 1
ATOM 1508 C CA . THR B 1 5 ? 46.688 -47.688 -30.781 1 23.28 5 THR B CA 1
ATOM 1509 C C . THR B 1 5 ? 46.344 -46.188 -30.938 1 23.28 5 THR B C 1
ATOM 1511 O O . THR B 1 5 ? 47.125 -45.312 -30.609 1 23.28 5 THR B O 1
ATOM 1514 N N . ASP B 1 6 ? 45.625 -45.812 -32 1 24.73 6 ASP B N 1
ATOM 1515 C CA . ASP B 1 6 ? 45.031 -44.562 -32.469 1 24.73 6 ASP B CA 1
ATOM 1516 C C . ASP B 1 6 ? 44.219 -43.875 -31.344 1 24.73 6 ASP B C 1
ATOM 1518 O O . ASP B 1 6 ? 43.281 -44.438 -30.812 1 24.73 6 ASP B O 1
ATOM 1522 N N . GLU B 1 7 ? 44.969 -43.188 -30.375 1 25.8 7 GLU B N 1
ATOM 1523 C CA . GLU B 1 7 ? 44.5 -42.469 -29.203 1 25.8 7 GLU B CA 1
ATOM 1524 C C . GLU B 1 7 ? 43.406 -41.469 -29.547 1 25.8 7 GLU B C 1
ATOM 1526 O O . GLU B 1 7 ? 43.625 -40.594 -30.422 1 25.8 7 GLU B O 1
ATOM 1531 N N . GLN B 1 8 ? 42.125 -41.906 -29.625 1 26.27 8 GLN B N 1
ATOM 1532 C CA . GLN B 1 8 ? 40.875 -41.156 -29.766 1 26.27 8 GLN B CA 1
ATOM 1533 C C . GLN B 1 8 ? 40.844 -39.969 -28.797 1 26.27 8 GLN B C 1
ATOM 1535 O O . GLN B 1 8 ? 41 -40.156 -27.594 1 26.27 8 GLN B O 1
ATOM 1540 N N . GLY B 1 9 ? 41.375 -38.844 -29.188 1 23.14 9 GLY B N 1
ATOM 1541 C CA . GLY B 1 9 ? 41.5 -37.531 -28.531 1 23.14 9 GLY B CA 1
ATOM 1542 C C . GLY B 1 9 ? 40.188 -37.062 -27.969 1 23.14 9 GLY B C 1
ATOM 1543 O O . GLY B 1 9 ? 39.219 -36.812 -28.703 1 23.14 9 GLY B O 1
ATOM 1544 N N . GLU B 1 10 ? 39.656 -37.594 -26.828 1 24.41 10 GLU B N 1
ATOM 1545 C CA . GLU B 1 10 ? 38.438 -37.188 -26.125 1 24.41 10 GLU B CA 1
ATOM 1546 C C . GLU B 1 10 ? 38.438 -35.688 -25.828 1 24.41 10 GLU B C 1
ATOM 1548 O O . GLU B 1 10 ? 39.312 -35.188 -25.141 1 24.41 10 GLU B O 1
ATOM 1553 N N . ASP B 1 11 ? 38.094 -34.906 -26.781 1 24.7 11 ASP B N 1
ATOM 1554 C CA . ASP B 1 11 ? 38 -33.469 -26.609 1 24.7 11 ASP B CA 1
ATOM 1555 C C . ASP B 1 11 ? 37.094 -33.125 -25.438 1 24.7 11 ASP B C 1
ATOM 1557 O O . ASP B 1 11 ? 35.875 -33.281 -25.531 1 24.7 11 ASP B O 1
ATOM 1561 N N . ALA B 1 12 ? 37.344 -33.469 -24.203 1 25.42 12 ALA B N 1
ATOM 1562 C CA . ALA B 1 12 ? 36.531 -33.281 -23 1 25.42 12 ALA B CA 1
ATOM 1563 C C . ALA B 1 12 ? 36.094 -31.828 -22.828 1 25.42 12 ALA B C 1
ATOM 1565 O O . ALA B 1 12 ? 35.031 -31.531 -22.297 1 25.42 12 ALA B O 1
ATOM 1566 N N . SER B 1 13 ? 37.031 -30.828 -23.031 1 23.22 13 SER B N 1
ATOM 1567 C CA . SER B 1 13 ? 37.25 -30 -21.859 1 23.22 13 SER B CA 1
ATOM 1568 C C . SER B 1 13 ? 36.094 -29.016 -21.656 1 23.22 13 SER B C 1
ATOM 1570 O O . SER B 1 13 ? 35.688 -28.734 -20.516 1 23.22 13 SER B O 1
ATOM 1572 N N . LEU B 1 14 ? 35.719 -28.125 -22.641 1 25.73 14 LEU B N 1
ATOM 1573 C CA . LEU B 1 14 ? 35.562 -26.734 -22.25 1 25.73 14 LEU B CA 1
ATOM 1574 C C . LEU B 1 14 ? 34.219 -26.484 -21.578 1 25.73 14 LEU B C 1
ATOM 1576 O O . LEU B 1 14 ? 33.188 -26.625 -22.219 1 25.73 14 LEU B O 1
ATOM 1580 N N . VAL B 1 15 ? 34 -26.844 -20.391 1 25.88 15 VAL B N 1
ATOM 1581 C CA . VAL B 1 15 ? 32.812 -26.5 -19.641 1 25.88 15 VAL B CA 1
ATOM 1582 C C . VAL B 1 15 ? 32.594 -24.984 -19.656 1 25.88 15 VAL B C 1
ATOM 1584 O O . VAL B 1 15 ? 33.469 -24.219 -19.234 1 25.88 15 VAL B O 1
ATOM 1587 N N . PRO B 1 16 ? 31.844 -24.406 -20.594 1 24.91 16 PRO B N 1
ATOM 1588 C CA . PRO B 1 16 ? 31.688 -22.953 -20.531 1 24.91 16 PRO B CA 1
ATOM 1589 C C . PRO B 1 16 ? 31.297 -22.453 -19.156 1 24.91 16 PRO B C 1
ATOM 1591 O O . PRO B 1 16 ? 30.609 -23.156 -18.406 1 24.91 16 PRO B O 1
ATOM 1594 N N . GLU B 1 17 ? 32.125 -21.656 -18.516 1 27.11 17 GLU B N 1
ATOM 1595 C CA . GLU B 1 17 ? 31.922 -20.922 -17.281 1 27.11 17 GLU B CA 1
ATOM 1596 C C . GLU B 1 17 ? 30.547 -20.234 -17.266 1 27.11 17 GLU B C 1
ATOM 1598 O O . GLU B 1 17 ? 30.156 -19.609 -18.25 1 27.11 17 GLU B O 1
ATOM 1603 N N . GLY B 1 18 ? 29.609 -20.812 -16.594 1 25.94 18 GLY B N 1
ATOM 1604 C CA . GLY B 1 18 ? 28.297 -20.266 -16.328 1 25.94 18 GLY B CA 1
ATOM 1605 C C . GLY B 1 18 ? 28.328 -18.781 -15.961 1 25.94 18 GLY B C 1
ATOM 1606 O O . GLY B 1 18 ? 29.141 -18.375 -15.125 1 25.94 18 GLY B O 1
ATOM 1607 N N . GLY B 1 19 ? 28.219 -17.844 -16.922 1 26.27 19 GLY B N 1
ATOM 1608 C CA . GLY B 1 19 ? 28.094 -16.422 -16.719 1 26.27 19 GLY B CA 1
ATOM 1609 C C . GLY B 1 19 ? 27.266 -16.047 -15.492 1 26.27 19 GLY B C 1
ATOM 1610 O O . GLY B 1 19 ? 26.203 -16.625 -15.25 1 26.27 19 GLY B O 1
ATOM 1611 N N . GLN B 1 20 ? 27.953 -15.641 -14.453 1 27.06 20 GLN B N 1
ATOM 1612 C CA . GLN B 1 20 ? 27.438 -14.977 -13.266 1 27.06 20 GLN B CA 1
ATOM 1613 C C . GLN B 1 20 ? 26.359 -13.945 -13.625 1 27.06 20 GLN B C 1
ATOM 1615 O O . GLN B 1 20 ? 26.625 -13.031 -14.406 1 27.06 20 GLN B O 1
ATOM 1620 N N . TRP B 1 21 ? 25.172 -14.367 -13.695 1 23.7 21 TRP B N 1
ATOM 1621 C CA . TRP B 1 21 ? 24.078 -13.414 -13.719 1 23.7 21 TRP B CA 1
ATOM 1622 C C . TRP B 1 21 ? 24.297 -12.305 -12.695 1 23.7 21 TRP B C 1
ATOM 1624 O O . TRP B 1 21 ? 24.281 -12.547 -11.492 1 23.7 21 TRP B O 1
ATOM 1634 N N . GLN B 1 22 ? 25.328 -11.406 -12.93 1 26.31 22 GLN B N 1
ATOM 1635 C CA . GLN B 1 22 ? 25.375 -10.203 -12.109 1 26.31 22 GLN B CA 1
ATOM 1636 C C . GLN B 1 22 ? 24.047 -9.445 -12.188 1 26.31 22 GLN B C 1
ATOM 1638 O O . GLN B 1 22 ? 23.797 -8.727 -13.156 1 26.31 22 GLN B O 1
ATOM 1643 N N . GLY B 1 23 ? 22.984 -10 -11.773 1 24.91 23 GLY B N 1
ATOM 1644 C CA . GLY B 1 23 ? 21.812 -9.164 -11.562 1 24.91 23 GLY B CA 1
ATOM 1645 C C . GLY B 1 23 ? 22.141 -7.801 -10.977 1 24.91 23 GLY B C 1
ATOM 1646 O O . GLY B 1 23 ? 22.656 -7.707 -9.859 1 24.91 23 GLY B O 1
ATOM 1647 N N . ASN B 1 24 ? 22.719 -6.965 -11.82 1 26.23 24 ASN B N 1
ATOM 1648 C CA . ASN B 1 24 ? 22.828 -5.566 -11.422 1 26.23 24 ASN B CA 1
ATOM 1649 C C . ASN B 1 24 ? 21.578 -5.082 -10.703 1 26.23 24 ASN B C 1
ATOM 1651 O O . ASN B 1 24 ? 20.578 -4.77 -11.352 1 26.23 24 ASN B O 1
ATOM 1655 N N . ALA B 1 25 ? 21.312 -5.641 -9.656 1 26.94 25 ALA B N 1
ATOM 1656 C CA . ALA B 1 25 ? 20.391 -4.898 -8.797 1 26.94 25 ALA B CA 1
ATOM 1657 C C . ALA B 1 25 ? 20.766 -3.418 -8.742 1 26.94 25 ALA B C 1
ATOM 1659 O O . ALA B 1 25 ? 21.797 -3.049 -8.18 1 26.94 25 ALA B O 1
ATOM 1660 N N . ALA B 1 26 ? 20.547 -2.697 -9.742 1 25.92 26 ALA B N 1
ATOM 1661 C CA . ALA B 1 26 ? 20.641 -1.246 -9.609 1 25.92 26 ALA B CA 1
ATOM 1662 C C . ALA B 1 26 ? 20.172 -0.801 -8.219 1 25.92 26 ALA B C 1
ATOM 1664 O O . ALA B 1 26 ? 19.078 -1.128 -7.785 1 25.92 26 ALA B O 1
ATOM 1665 N N . ARG B 1 27 ? 21.109 -0.54 -7.32 1 29 27 ARG B N 1
ATOM 1666 C CA . ARG B 1 27 ? 20.891 0.151 -6.055 1 29 27 ARG B CA 1
ATOM 1667 C C . ARG B 1 27 ? 20.062 1.415 -6.25 1 29 27 ARG B C 1
ATOM 1669 O O . ARG B 1 27 ? 20.562 2.41 -6.785 1 29 27 ARG B O 1
ATOM 1676 N N . ASN B 1 28 ? 18.875 1.184 -6.719 1 27.47 28 ASN B N 1
ATOM 1677 C CA . ASN B 1 28 ? 18.156 2.445 -6.59 1 27.47 28 ASN B CA 1
ATOM 1678 C C . ASN B 1 28 ? 18.453 3.129 -5.258 1 27.47 28 ASN B C 1
ATOM 1680 O O . ASN B 1 28 ? 18.406 2.494 -4.207 1 27.47 28 ASN B O 1
ATOM 1684 N N . PRO B 1 29 ? 19.203 4.25 -5.25 1 24.7 29 PRO B N 1
ATOM 1685 C CA . PRO B 1 29 ? 19.422 4.914 -3.965 1 24.7 29 PRO B CA 1
ATOM 1686 C C . PRO B 1 29 ? 18.172 4.93 -3.086 1 24.7 29 PRO B C 1
ATOM 1688 O O . PRO B 1 29 ? 17.125 5.438 -3.5 1 24.7 29 PRO B O 1
ATOM 1691 N N . VAL B 1 30 ? 17.938 3.889 -2.512 1 27.12 30 VAL B N 1
ATOM 1692 C CA . VAL B 1 30 ? 16.984 4.039 -1.413 1 27.12 30 VAL B CA 1
ATOM 1693 C C . VAL B 1 30 ? 17.203 5.383 -0.726 1 27.12 30 VAL B C 1
ATOM 1695 O O . VAL B 1 30 ? 18.281 5.656 -0.203 1 27.12 30 VAL B O 1
ATOM 1698 N N . VAL B 1 31 ? 16.703 6.391 -1.275 1 26.84 31 VAL B N 1
ATOM 1699 C CA . VAL B 1 31 ? 16.672 7.562 -0.405 1 26.84 31 VAL B CA 1
ATOM 1700 C C . VAL B 1 31 ? 16.281 7.145 1.009 1 26.84 31 VAL B C 1
ATOM 1702 O O . VAL B 1 31 ? 15.109 6.828 1.265 1 26.84 31 VAL B O 1
ATOM 1705 N N . ALA B 1 32 ? 17.094 6.453 1.68 1 26.94 32 ALA B N 1
ATOM 1706 C CA . ALA B 1 32 ? 16.969 6.383 3.133 1 26.94 32 ALA B CA 1
ATOM 1707 C C . ALA B 1 32 ? 16.359 7.668 3.693 1 26.94 32 ALA B C 1
ATOM 1709 O O . ALA B 1 32 ? 16.859 8.766 3.424 1 26.94 32 ALA B O 1
ATOM 1710 N N . PHE B 1 33 ? 15.094 7.641 3.824 1 28.22 33 PHE B N 1
ATOM 1711 C CA . PHE B 1 33 ? 14.766 8.664 4.809 1 28.22 33 PHE B CA 1
ATOM 1712 C C . PHE B 1 33 ? 15.812 8.719 5.91 1 28.22 33 PHE B C 1
ATOM 1714 O O . PHE B 1 33 ? 15.953 7.766 6.688 1 28.22 33 PHE B O 1
ATOM 1721 N N . GLU B 1 34 ? 16.969 9.156 5.598 1 28.3 34 GLU B N 1
ATOM 1722 C CA . GLU B 1 34 ? 17.734 9.492 6.797 1 28.3 34 GLU B CA 1
ATOM 1723 C C . GLU B 1 34 ? 16.812 9.898 7.941 1 28.3 34 GLU B C 1
ATOM 1725 O O . GLU B 1 34 ? 16.016 10.82 7.805 1 28.3 34 GLU B O 1
ATOM 1730 N N . GLU B 1 35 ? 16.422 8.922 8.672 1 31.06 35 GLU B N 1
ATOM 1731 C CA . GLU B 1 35 ? 16.031 9.383 10 1 31.06 35 GLU B CA 1
ATOM 1732 C C . GLU B 1 35 ? 16.859 10.594 10.43 1 31.06 35 GLU B C 1
ATOM 1734 O O . GLU B 1 35 ? 18.047 10.461 10.742 1 31.06 35 GLU B O 1
ATOM 1739 N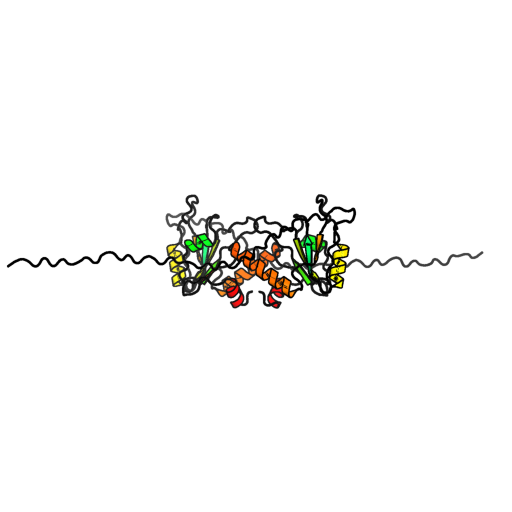 N . GLU B 1 36 ? 16.859 11.531 9.664 1 29.27 36 GLU B N 1
ATOM 1740 C CA . GLU B 1 36 ? 17.438 12.625 10.445 1 29.27 36 GLU B CA 1
ATOM 1741 C C . GLU B 1 36 ? 16.828 12.688 11.844 1 29.27 36 GLU B C 1
ATOM 1743 O O . GLU B 1 36 ? 15.688 13.109 12.008 1 29.27 36 GLU B O 1
ATOM 1748 N N . ALA B 1 37 ? 17.094 11.672 12.625 1 31.09 37 ALA B N 1
ATOM 1749 C CA . ALA B 1 37 ? 16.969 12.062 14.023 1 31.09 37 ALA B CA 1
ATOM 1750 C C . ALA B 1 37 ? 17.438 13.5 14.242 1 31.09 37 ALA B C 1
ATOM 1752 O O . ALA B 1 37 ? 18.641 13.781 14.203 1 31.09 37 ALA B O 1
ATOM 1753 N N . SER B 1 38 ? 16.781 14.414 13.719 1 31.02 38 SER B N 1
ATOM 1754 C CA . SER B 1 38 ? 17.156 15.727 14.227 1 31.02 38 SER B CA 1
ATOM 1755 C C . SER B 1 38 ? 17.391 15.688 15.734 1 31.02 38 SER B C 1
ATOM 1757 O O . SER B 1 38 ? 16.5 15.305 16.5 1 31.02 38 SER B O 1
ATOM 1759 N N . GLN B 1 39 ? 18.547 15.336 16.156 1 32.06 39 GLN B N 1
ATOM 1760 C CA . GLN B 1 39 ? 18.875 15.633 17.547 1 32.06 39 GLN B CA 1
ATOM 1761 C C . GLN B 1 39 ? 18.172 16.906 18 1 32.06 39 GLN B C 1
ATOM 1763 O O . GLN B 1 39 ? 18.188 17.922 17.297 1 32.06 39 GLN B O 1
ATOM 1768 N N . PRO B 1 40 ? 17.203 16.75 18.891 1 30.22 40 PRO B N 1
ATOM 1769 C CA . PRO B 1 40 ? 16.828 18.047 19.469 1 30.22 40 PRO B CA 1
ATOM 1770 C C . PRO B 1 40 ? 18.031 18.938 19.781 1 30.22 40 PRO B C 1
ATOM 1772 O O . PRO B 1 40 ? 18.906 18.531 20.547 1 30.22 40 PRO B O 1
ATOM 1775 N N . THR B 1 41 ? 18.688 19.422 18.797 1 32 41 THR B N 1
ATOM 1776 C CA . THR B 1 41 ? 19.625 20.438 19.266 1 32 41 THR B CA 1
ATOM 1777 C C . THR B 1 41 ? 18.969 21.281 20.359 1 32 41 THR B C 1
ATOM 1779 O O . THR B 1 41 ? 18.016 22.016 20.109 1 32 41 THR B O 1
ATOM 1782 N N . ALA B 1 42 ? 19.047 20.766 21.578 1 33.22 42 ALA B N 1
ATOM 1783 C CA . ALA B 1 42 ? 18.688 21.562 22.734 1 33.22 42 ALA B CA 1
ATOM 1784 C C . ALA B 1 42 ? 19.438 22.906 22.734 1 33.22 42 ALA B C 1
ATOM 1786 O O . ALA B 1 42 ? 20.656 22.938 22.938 1 33.22 42 ALA B O 1
ATOM 1787 N N . ALA B 1 43 ? 19.156 23.812 21.75 1 34 43 ALA B N 1
ATOM 1788 C CA . ALA B 1 43 ? 19.703 25.125 22.125 1 34 43 ALA B CA 1
ATOM 1789 C C . ALA B 1 43 ? 19.344 25.469 23.562 1 34 43 ALA B C 1
ATOM 1791 O O . ALA B 1 43 ? 18.375 24.953 24.109 1 34 43 ALA B O 1
ATOM 1792 N N . PRO B 1 44 ? 20.078 26.297 24.203 1 34.09 44 PRO B N 1
ATOM 1793 C CA . PRO B 1 44 ? 20 26.703 25.609 1 34.09 44 PRO B CA 1
ATOM 1794 C C . PRO B 1 44 ? 18.594 27.172 26.016 1 34.09 44 PRO B C 1
ATOM 1796 O O . PRO B 1 44 ? 17.859 27.719 25.188 1 34.09 44 PRO B O 1
ATOM 1799 N N . VAL B 1 45 ? 17.938 26.469 26.984 1 33.91 45 VAL B N 1
ATOM 1800 C CA . VAL B 1 45 ? 16.812 26.828 27.828 1 33.91 45 VAL B CA 1
ATOM 1801 C C . VAL B 1 45 ? 16.969 28.25 28.344 1 33.91 45 VAL B C 1
ATOM 1803 O O . VAL B 1 45 ? 17.219 28.469 29.531 1 33.91 45 VAL B O 1
ATOM 1806 N N . ALA B 1 46 ? 17.391 29.234 27.594 1 36.91 46 ALA B N 1
ATOM 1807 C CA . ALA B 1 46 ? 16.969 30.453 28.312 1 36.91 46 ALA B CA 1
ATOM 1808 C C . ALA B 1 46 ? 15.461 30.469 28.5 1 36.91 46 ALA B C 1
ATOM 1810 O O . ALA B 1 46 ? 14.727 29.812 27.75 1 36.91 46 ALA B O 1
ATOM 1811 N N . GLY B 1 47 ? 14.656 30.938 29.469 1 39.59 47 GLY B N 1
ATOM 1812 C CA . GLY B 1 47 ? 13.266 30.906 29.875 1 39.59 47 GLY B CA 1
ATOM 1813 C C . GLY B 1 47 ? 12.297 30.844 28.719 1 39.59 47 GLY B C 1
ATOM 1814 O O . GLY B 1 47 ? 11.086 30.969 28.906 1 39.59 47 GLY B O 1
ATOM 1815 N N . GLY B 1 48 ? 12.633 31.203 27.344 1 40.22 48 GLY B N 1
ATOM 1816 C CA . GLY B 1 48 ? 11.875 31.281 26.109 1 40.22 48 GLY B CA 1
ATOM 1817 C C . GLY B 1 48 ? 11.586 29.922 25.5 1 40.22 48 GLY B C 1
ATOM 1818 O O . GLY B 1 48 ? 12.492 29.109 25.344 1 40.22 48 GLY B O 1
ATOM 1819 N N . GLY B 1 49 ? 10.445 29.203 25.75 1 46.75 49 GLY B N 1
ATOM 1820 C CA . GLY B 1 49 ? 10.125 27.953 25.078 1 46.75 49 GLY B CA 1
ATOM 1821 C C . GLY B 1 49 ? 10.672 27.891 23.672 1 46.75 49 GLY B C 1
ATOM 1822 O O . GLY B 1 49 ? 11.086 28.906 23.109 1 46.75 49 GLY B O 1
ATOM 1823 N N . PRO B 1 50 ? 11.289 26.797 23.234 1 53.31 50 PRO B N 1
ATOM 1824 C CA . PRO B 1 50 ? 11.844 26.734 21.891 1 53.31 50 PRO B CA 1
ATOM 1825 C C . PRO B 1 50 ? 10.953 27.422 20.859 1 53.31 50 PRO B C 1
ATOM 1827 O O . PRO B 1 50 ? 9.727 27.266 20.891 1 53.31 50 PRO B O 1
ATOM 1830 N N . ALA B 1 51 ? 11.406 28.547 20.375 1 60.78 51 ALA B N 1
ATOM 1831 C CA . ALA B 1 51 ? 10.766 29.422 19.391 1 60.78 51 ALA B CA 1
ATOM 1832 C C . ALA B 1 51 ? 10.039 28.609 18.328 1 60.78 51 ALA B C 1
ATOM 1834 O O . ALA B 1 51 ? 10.547 27.594 17.859 1 60.78 51 ALA B O 1
ATOM 1835 N N . THR B 1 52 ? 8.648 28.766 18.312 1 72.62 52 THR B N 1
ATOM 1836 C CA . THR B 1 52 ? 7.852 28.25 17.203 1 72.62 52 THR B CA 1
ATOM 1837 C C . THR B 1 52 ? 8.547 28.484 15.867 1 72.62 52 THR B C 1
ATOM 1839 O O . THR B 1 52 ? 9 29.594 15.594 1 72.62 52 THR B O 1
ATOM 1842 N N . ARG B 1 53 ? 8.836 27.422 15.18 1 82.62 53 ARG B N 1
ATOM 1843 C CA . ARG B 1 53 ? 9.398 27.609 13.844 1 82.62 53 ARG B CA 1
ATOM 1844 C C . ARG B 1 53 ? 8.422 28.344 12.938 1 82.62 53 ARG B C 1
ATOM 1846 O O . ARG B 1 53 ? 7.312 27.875 12.695 1 82.62 53 ARG B O 1
ATOM 1853 N N . LEU B 1 54 ? 8.82 29.531 12.539 1 89.12 54 LEU B N 1
ATOM 1854 C CA . LEU B 1 54 ? 7.992 30.375 11.695 1 89.12 54 LEU B CA 1
ATOM 1855 C C . LEU B 1 54 ? 7.699 29.703 10.359 1 89.12 54 LEU B C 1
ATOM 1857 O O . LEU B 1 54 ? 8.57 29.047 9.781 1 89.12 54 LEU B O 1
ATOM 1861 N N . VAL B 1 55 ? 6.484 29.812 9.867 1 93.56 55 VAL B N 1
ATOM 1862 C CA . VAL B 1 55 ? 6.098 29.344 8.539 1 93.56 55 VAL B CA 1
ATOM 1863 C C . VAL B 1 55 ? 6.484 30.391 7.488 1 93.56 55 VAL B C 1
ATOM 1865 O O . VAL B 1 55 ? 5.867 31.453 7.406 1 93.56 55 VAL B O 1
ATOM 1868 N N . PRO B 1 56 ? 7.543 30.094 6.738 1 95.56 56 PRO B N 1
ATOM 1869 C CA . PRO B 1 56 ? 7.949 31.078 5.734 1 95.56 56 PRO B CA 1
ATOM 1870 C C . PRO B 1 56 ? 6.816 31.453 4.785 1 95.56 56 PRO B C 1
ATOM 1872 O O . PRO B 1 56 ? 5.906 30.656 4.551 1 95.56 56 PRO B O 1
ATOM 1875 N N . ASP B 1 57 ? 6.969 32.719 4.23 1 95.38 57 ASP B N 1
ATOM 1876 C CA . ASP B 1 57 ? 5.953 33.188 3.303 1 95.38 57 ASP B CA 1
ATOM 1877 C C . ASP B 1 57 ? 5.785 32.25 2.125 1 95.38 57 ASP B C 1
ATOM 1879 O O . ASP B 1 57 ? 6.77 31.734 1.582 1 95.38 57 ASP B O 1
ATOM 1883 N N . GLY B 1 58 ? 4.5 31.922 1.841 1 96.38 58 GLY B N 1
ATOM 1884 C CA . GLY B 1 58 ? 4.211 31.094 0.688 1 96.38 58 GLY B CA 1
ATOM 1885 C C . GLY B 1 58 ? 4.125 29.609 1.03 1 96.38 58 GLY B C 1
ATOM 1886 O O . GLY B 1 58 ? 3.629 28.812 0.232 1 96.38 58 GLY B O 1
ATOM 1887 N N . PHE B 1 59 ? 4.629 29.234 2.211 1 97.62 59 PHE B N 1
ATOM 1888 C CA . PHE B 1 59 ? 4.559 27.828 2.615 1 97.62 59 PHE B CA 1
ATOM 1889 C C . PHE B 1 59 ? 3.127 27.438 2.949 1 97.62 59 PHE B C 1
ATOM 1891 O O . PHE B 1 59 ? 2.398 28.203 3.586 1 97.62 59 PHE B O 1
ATOM 1898 N N . THR B 1 60 ? 2.707 26.281 2.445 1 98.5 60 THR B N 1
ATOM 1899 C CA . THR B 1 60 ? 1.338 25.844 2.693 1 98.5 60 THR B CA 1
ATOM 1900 C C . THR B 1 60 ? 1.322 24.438 3.311 1 98.5 60 THR B C 1
ATOM 1902 O O . THR B 1 60 ? 0.271 23.953 3.732 1 98.5 60 THR B O 1
ATOM 1905 N N . THR B 1 61 ? 2.453 23.719 3.33 1 98.56 61 THR B N 1
ATOM 1906 C CA . THR B 1 61 ? 2.508 22.375 3.916 1 98.56 61 THR B CA 1
ATOM 1907 C C . THR B 1 61 ? 3.162 22.422 5.293 1 98.56 61 THR B C 1
ATOM 1909 O O . THR B 1 61 ? 4.242 22.984 5.457 1 98.56 61 THR B O 1
ATOM 1912 N N . LEU B 1 62 ? 2.494 21.844 6.25 1 98.5 62 LEU B N 1
ATOM 1913 C CA . LEU B 1 62 ? 3.002 21.719 7.609 1 98.5 62 LEU B CA 1
ATOM 1914 C C . LEU B 1 62 ? 3.234 20.266 7.984 1 98.5 62 LEU B C 1
ATOM 1916 O O . LEU B 1 62 ? 2.562 19.375 7.461 1 98.5 62 LEU B O 1
ATOM 1920 N N . VAL B 1 63 ? 4.195 20.047 8.844 1 97.75 63 VAL B N 1
ATOM 1921 C CA . VAL B 1 63 ? 4.434 18.75 9.469 1 97.75 63 VAL B CA 1
ATOM 1922 C C . VAL B 1 63 ? 4.035 18.812 10.945 1 97.75 63 VAL B C 1
ATOM 1924 O O . VAL B 1 63 ? 4.289 19.812 11.625 1 97.75 63 VAL B O 1
ATOM 1927 N N . ILE B 1 64 ? 3.33 17.812 11.391 1 96.62 64 ILE B N 1
ATOM 1928 C CA . ILE B 1 64 ? 2.938 17.656 12.789 1 96.62 64 ILE B CA 1
ATOM 1929 C C . ILE B 1 64 ? 3.693 16.484 13.406 1 96.62 64 ILE B C 1
ATOM 1931 O O . ILE B 1 64 ? 3.637 15.367 12.898 1 96.62 64 ILE B O 1
ATOM 1935 N N . ARG B 1 65 ? 4.336 16.75 14.516 1 95.12 65 ARG B N 1
ATOM 1936 C CA . ARG B 1 65 ? 5.094 15.734 15.227 1 95.12 65 ARG B CA 1
ATOM 1937 C C . ARG B 1 65 ? 4.547 15.516 16.625 1 95.12 65 ARG B C 1
ATOM 1939 O O . ARG B 1 65 ? 3.729 16.297 17.109 1 95.12 65 ARG B O 1
ATOM 1946 N N . ASN B 1 66 ? 5.012 14.438 17.219 1 92.31 66 ASN B N 1
ATOM 1947 C CA . ASN B 1 66 ? 4.664 14.062 18.578 1 92.31 66 ASN B CA 1
ATOM 1948 C C . ASN B 1 66 ? 3.201 13.633 18.688 1 92.31 66 ASN B C 1
ATOM 1950 O O . ASN B 1 66 ? 2.535 13.93 19.688 1 92.31 66 ASN B O 1
ATOM 1954 N N . ILE B 1 67 ? 2.777 13.016 17.656 1 91.69 67 ILE B N 1
ATOM 1955 C CA . ILE B 1 67 ? 1.44 12.43 17.688 1 91.69 67 ILE B CA 1
ATOM 1956 C C . ILE B 1 67 ? 1.478 11.109 18.453 1 91.69 67 ILE B C 1
ATOM 1958 O O . ILE B 1 67 ? 2.252 10.211 18.125 1 91.69 67 ILE B O 1
ATOM 1962 N N . PRO B 1 68 ? 0.696 11.039 19.484 1 88.94 68 PRO B N 1
ATOM 1963 C CA . PRO B 1 68 ? 0.683 9.773 20.203 1 88.94 68 PRO B CA 1
ATOM 1964 C C . PRO B 1 68 ? 0.34 8.578 19.312 1 88.94 68 PRO B C 1
ATOM 1966 O O . PRO B 1 68 ? -0.497 8.703 18.422 1 88.94 68 PRO B O 1
ATOM 1969 N N . ALA B 1 69 ? 0.85 7.426 19.641 1 83.06 69 ALA B N 1
ATOM 1970 C CA . ALA B 1 69 ? 0.76 6.234 18.797 1 83.06 69 ALA B CA 1
ATOM 1971 C C . ALA B 1 69 ? -0.678 5.73 18.719 1 83.06 69 ALA B C 1
ATOM 1973 O O . ALA B 1 69 ? -1.048 5.051 17.766 1 83.06 69 ALA B O 1
ATOM 1974 N N . ARG B 1 70 ? -1.419 6.059 19.625 1 84.25 70 ARG B N 1
ATOM 1975 C CA . ARG B 1 70 ? -2.793 5.566 19.672 1 84.25 70 ARG B CA 1
ATOM 1976 C C . ARG B 1 70 ? -3.66 6.285 18.641 1 84.25 70 ARG B C 1
ATOM 1978 O O . ARG B 1 70 ? -4.758 5.824 18.312 1 84.25 70 ARG B O 1
ATOM 1985 N N . TYR B 1 71 ? -3.199 7.391 18.172 1 87.62 71 TYR B N 1
ATOM 1986 C CA . TYR B 1 71 ? -3.988 8.156 17.219 1 87.62 71 TYR B CA 1
ATOM 1987 C C . TYR B 1 71 ? -3.834 7.602 15.812 1 87.62 71 TYR B C 1
ATOM 1989 O O . TYR B 1 71 ? -2.715 7.441 15.32 1 87.62 71 TYR B O 1
ATOM 1997 N N . ASN B 1 72 ? -4.961 7.309 15.281 1 85.75 72 ASN B N 1
ATOM 1998 C CA . ASN B 1 72 ? -4.996 6.965 13.859 1 85.75 72 ASN B CA 1
ATOM 1999 C C . ASN B 1 72 ? -5.523 8.117 13.016 1 85.75 72 ASN B C 1
ATOM 2001 O O . ASN B 1 72 ? -5.785 9.203 13.539 1 85.75 72 ASN B O 1
ATOM 2005 N N . GLN B 1 73 ? -5.566 7.895 11.758 1 89.06 73 GLN B N 1
ATOM 2006 C CA . GLN B 1 73 ? -5.965 8.938 10.812 1 89.06 73 GLN B CA 1
ATOM 2007 C C . GLN B 1 73 ? -7.352 9.484 11.148 1 89.06 73 GLN B C 1
ATOM 2009 O O . GLN B 1 73 ? -7.559 10.695 11.156 1 89.06 73 GLN B O 1
ATOM 2014 N N . GLU B 1 74 ? -8.289 8.57 11.445 1 86.81 74 GLU B N 1
ATOM 2015 C CA . GLU B 1 74 ? -9.656 8.977 11.75 1 86.81 74 GLU B CA 1
ATOM 2016 C C . GLU B 1 74 ? -9.711 9.836 13.008 1 86.81 74 GLU B C 1
ATOM 2018 O O . GLU B 1 74 ? -10.391 10.859 13.047 1 86.81 74 GLU B O 1
ATOM 2023 N N . MET B 1 75 ? -9.016 9.461 14.016 1 88.06 75 MET B N 1
ATOM 2024 C CA . MET B 1 75 ? -8.977 10.195 15.273 1 88.06 75 MET B CA 1
ATOM 2025 C C . MET B 1 75 ? -8.398 11.594 15.07 1 88.06 75 MET B C 1
ATOM 2027 O O . MET B 1 75 ? -8.906 12.57 15.625 1 88.06 75 MET B O 1
ATOM 2031 N N . LEU B 1 76 ? -7.34 11.727 14.305 1 91.5 76 LEU B N 1
ATOM 2032 C CA . LEU B 1 76 ? -6.707 13.023 14.07 1 91.5 76 LEU B CA 1
ATOM 2033 C C . LEU B 1 76 ? -7.617 13.938 13.258 1 91.5 76 LEU B C 1
ATOM 2035 O O . LEU B 1 76 ? -7.668 15.141 13.492 1 91.5 76 LEU B O 1
ATOM 2039 N N . LEU B 1 77 ? -8.328 13.328 12.336 1 91.88 77 LEU B N 1
ATOM 2040 C CA . LEU B 1 77 ? -9.227 14.133 11.508 1 91.88 77 LEU B CA 1
ATOM 2041 C C . LEU B 1 77 ? -10.406 14.641 12.328 1 91.88 77 LEU B C 1
ATOM 2043 O O . LEU B 1 77 ? -11.016 15.656 11.992 1 91.88 77 LEU B O 1
ATOM 2047 N N . ALA B 1 78 ? -10.727 13.867 13.383 1 90.75 78 ALA B N 1
ATOM 2048 C CA . ALA B 1 78 ? -11.758 14.344 14.297 1 90.75 78 ALA B CA 1
ATOM 2049 C C . ALA B 1 78 ? -11.266 15.547 15.102 1 90.75 78 ALA B C 1
ATOM 2051 O O . ALA B 1 78 ? -12.062 16.375 15.539 1 90.75 78 ALA B O 1
ATOM 2052 N N . GLU B 1 79 ? -9.914 15.57 15.312 1 89.56 79 GLU B N 1
ATOM 2053 C CA . GLU B 1 79 ? -9.297 16.719 15.984 1 89.56 79 GLU B CA 1
ATOM 2054 C C . GLU B 1 79 ? -9.109 17.875 15.023 1 89.56 79 GLU B C 1
ATOM 2056 O O . GLU B 1 79 ? -9.438 19.031 15.352 1 89.56 79 GLU B O 1
ATOM 2061 N N . PHE B 1 80 ? -8.516 17.5 13.805 1 91.75 80 PHE B N 1
ATOM 2062 C CA . PHE B 1 80 ? -8.242 18.5 12.781 1 91.75 80 PHE B CA 1
ATOM 2063 C C . PHE B 1 80 ? -9.406 18.625 11.812 1 91.75 80 PHE B C 1
ATOM 2065 O O . PHE B 1 80 ? -9.258 18.344 10.625 1 91.75 80 PHE B O 1
ATOM 2072 N N . ILE B 1 81 ? -10.5 18.906 12.117 1 83.19 81 ILE B N 1
ATOM 2073 C CA . ILE B 1 81 ? -11.734 18.891 11.336 1 83.19 81 ILE B CA 1
ATOM 2074 C C . ILE B 1 81 ? -11.477 19.469 9.953 1 83.19 81 ILE B C 1
ATOM 2076 O O . ILE B 1 81 ? -11.039 20.625 9.82 1 83.19 81 ILE B O 1
ATOM 2080 N N . PRO B 1 82 ? -11.828 18.625 8.977 1 83.44 82 PRO B N 1
ATOM 2081 C CA . PRO B 1 82 ? -11.719 19.156 7.617 1 83.44 82 PRO B CA 1
ATOM 2082 C C . PRO B 1 82 ? -12.695 20.297 7.348 1 83.44 82 PRO B C 1
ATOM 2084 O O . PRO B 1 82 ? -13.914 20.094 7.406 1 83.44 82 PRO B O 1
ATOM 2087 N N . ASP B 1 83 ? -12.195 21.438 7.227 1 88.69 83 ASP B N 1
ATOM 2088 C CA . ASP B 1 83 ? -13.047 22.609 7.02 1 88.69 83 ASP B CA 1
ATOM 2089 C C . ASP B 1 83 ? -12.789 23.234 5.648 1 88.69 83 ASP B C 1
ATOM 2091 O O . ASP B 1 83 ? -13.203 24.359 5.387 1 88.69 83 ASP B O 1
ATOM 2095 N N . GLY B 1 84 ? -12.148 22.516 4.816 1 91.81 84 GLY B N 1
ATOM 2096 C CA . GLY B 1 84 ? -11.844 23 3.482 1 91.81 84 GLY B CA 1
ATOM 2097 C C . GLY B 1 84 ? -10.562 23.812 3.42 1 91.81 84 GLY B C 1
ATOM 2098 O O . GLY B 1 84 ? -10.094 24.156 2.334 1 91.81 84 GLY B O 1
ATOM 2099 N N . SER B 1 85 ? -9.953 24.141 4.527 1 96.31 85 SER B N 1
ATOM 2100 C CA . SER B 1 85 ? -8.742 24.953 4.547 1 96.31 85 SER B CA 1
ATOM 2101 C C . SER B 1 85 ? -7.543 24.156 4.039 1 96.31 85 SER B C 1
ATOM 2103 O O . SER B 1 85 ? -6.598 24.734 3.49 1 96.31 85 SER B O 1
ATOM 2105 N N . PHE B 1 86 ? -7.555 22.891 4.293 1 97.25 86 PHE B N 1
ATOM 2106 C CA . PHE B 1 86 ? -6.488 22.047 3.76 1 97.25 86 PHE B CA 1
ATOM 2107 C C . PHE B 1 86 ? -7.043 21.047 2.752 1 97.25 86 PHE B C 1
ATOM 2109 O O . PHE B 1 86 ? -8.242 20.766 2.744 1 97.25 86 PHE B O 1
ATOM 2116 N N . ASP B 1 87 ? -6.148 20.578 1.868 1 95.56 87 ASP B N 1
ATOM 2117 C CA . ASP B 1 87 ? -6.598 19.719 0.775 1 95.56 87 ASP B CA 1
ATOM 2118 C C . ASP B 1 87 ? -5.875 18.375 0.796 1 95.56 87 ASP B C 1
ATOM 2120 O O . ASP B 1 87 ? -6.133 17.516 -0.043 1 95.56 87 ASP B O 1
ATOM 2124 N N . PHE B 1 88 ? -5.012 18.234 1.676 1 94.56 88 PHE B N 1
ATOM 2125 C CA . PHE B 1 88 ? -4.199 17.016 1.767 1 94.56 88 PHE B CA 1
ATOM 2126 C C . PHE B 1 88 ? -3.811 16.734 3.213 1 94.56 88 PHE B C 1
ATOM 2128 O O . PHE B 1 88 ? -3.367 17.641 3.93 1 94.56 88 PHE B O 1
ATOM 2135 N N . PHE B 1 89 ? -4.051 15.602 3.75 1 95.69 89 PHE B N 1
ATOM 2136 C CA . PHE B 1 89 ? -3.652 15.102 5.062 1 95.69 89 PHE B CA 1
ATOM 2137 C C . PHE B 1 89 ? -3.09 13.688 4.953 1 95.69 89 PHE B C 1
ATOM 2139 O O . PHE B 1 89 ? -3.723 12.805 4.371 1 95.69 89 PHE B O 1
ATOM 2146 N N . PHE B 1 90 ? -1.888 13.508 5.5 1 93 90 PHE B N 1
ATOM 2147 C CA . PHE B 1 90 ? -1.244 12.203 5.398 1 93 90 PHE B CA 1
ATOM 2148 C C . PHE B 1 90 ? -0.577 11.828 6.715 1 93 90 PHE B C 1
ATOM 2150 O O . PHE B 1 90 ? 0.207 12.602 7.266 1 93 90 PHE B O 1
ATOM 2157 N N . LEU B 1 91 ? -0.912 10.68 7.25 1 91.69 91 LEU B N 1
ATOM 2158 C CA . LEU B 1 91 ? -0.347 10.07 8.453 1 91.69 91 LEU B CA 1
ATOM 2159 C C . LEU B 1 91 ? 0.352 8.758 8.117 1 91.69 91 LEU B C 1
ATOM 2161 O O . LEU B 1 91 ? -0.299 7.715 8 1 91.69 91 LEU B O 1
ATOM 2165 N N . PRO B 1 92 ? 1.657 8.828 7.953 1 85.62 92 PRO B N 1
ATOM 2166 C CA . PRO B 1 92 ? 2.398 7.621 7.574 1 85.62 92 PRO B CA 1
ATOM 2167 C C . PRO B 1 92 ? 2.223 6.484 8.578 1 85.62 92 PRO B C 1
ATOM 2169 O O . PRO B 1 92 ? 2.105 6.727 9.781 1 85.62 92 PRO B O 1
ATOM 2172 N N . TYR B 1 93 ? 2.186 5.312 8.031 1 78 93 TYR B N 1
ATOM 2173 C CA . TYR B 1 93 ? 2.008 4.07 8.781 1 78 93 TYR B CA 1
ATOM 2174 C C . TYR B 1 93 ? 3.236 3.178 8.656 1 78 93 TYR B C 1
ATOM 2176 O O . TYR B 1 93 ? 3.82 3.062 7.578 1 78 93 TYR B O 1
ATOM 2184 N N . SER B 1 94 ? 3.662 2.627 9.852 1 71.44 94 SER B N 1
ATOM 2185 C CA . SER B 1 94 ? 4.746 1.647 9.852 1 71.44 94 SER B CA 1
ATOM 2186 C C . SER B 1 94 ? 4.207 0.23 9.688 1 71.44 94 SER B C 1
ATOM 2188 O O . SER B 1 94 ? 3.434 -0.249 10.516 1 71.44 94 SER B O 1
ATOM 2190 N N . PHE B 1 95 ? 4.637 -0.526 8.68 1 64.5 95 PHE B N 1
ATOM 2191 C CA . PHE B 1 95 ? 4.223 -1.902 8.438 1 64.5 95 PHE B CA 1
ATOM 2192 C C . PHE B 1 95 ? 4.867 -2.848 9.445 1 64.5 95 PHE B C 1
ATOM 2194 O O . PHE B 1 95 ? 4.285 -3.875 9.805 1 64.5 95 PHE B O 1
ATOM 2201 N N . LYS B 1 96 ? 6.059 -2.465 9.852 1 65.5 96 LYS B N 1
ATOM 2202 C CA . LYS B 1 96 ? 6.801 -3.328 10.766 1 65.5 96 LYS B CA 1
ATOM 2203 C C . LYS B 1 96 ? 6.109 -3.414 12.125 1 65.5 96 LYS B C 1
ATOM 2205 O O . LYS B 1 96 ? 6.012 -4.492 12.711 1 65.5 96 LYS B O 1
ATOM 2210 N N . ASP B 1 97 ? 5.637 -2.275 12.562 1 69.38 97 ASP B N 1
ATOM 2211 C CA . ASP B 1 97 ? 5.105 -2.205 13.914 1 69.38 97 ASP B CA 1
ATOM 2212 C C . ASP B 1 97 ? 3.578 -2.141 13.906 1 69.38 97 ASP B C 1
ATOM 2214 O O . ASP B 1 97 ? 2.938 -2.244 14.953 1 69.38 97 ASP B O 1
ATOM 2218 N N . ALA B 1 98 ? 3.018 -2.1 12.703 1 68.19 98 ALA B N 1
ATOM 2219 C CA . ALA B 1 98 ? 1.574 -1.955 12.531 1 68.19 98 ALA B CA 1
ATOM 2220 C C . ALA B 1 98 ? 1.044 -0.758 13.312 1 68.19 98 ALA B C 1
ATOM 2222 O O . ALA B 1 98 ? 0.041 -0.869 14.023 1 68.19 98 ALA B O 1
ATOM 2223 N N . ARG B 1 99 ? 1.812 0.329 13.375 1 73.75 99 ARG B N 1
ATOM 2224 C CA . ARG B 1 99 ? 1.425 1.541 14.094 1 73.75 99 ARG B CA 1
ATOM 2225 C C . ARG B 1 99 ? 1.771 2.787 13.289 1 73.75 99 ARG B C 1
ATOM 2227 O O . ARG B 1 99 ? 2.547 2.719 12.328 1 73.75 99 ARG B O 1
ATOM 2234 N N . THR B 1 100 ? 1.09 3.906 13.68 1 79.75 100 THR B N 1
ATOM 2235 C CA . THR B 1 100 ? 1.407 5.18 13.047 1 79.75 100 THR B CA 1
ATOM 2236 C C . THR B 1 100 ? 2.803 5.652 13.445 1 79.75 100 THR B C 1
ATOM 2238 O O . THR B 1 100 ? 3.311 5.277 14.5 1 79.75 100 THR B O 1
ATOM 2241 N N . MET B 1 101 ? 3.449 6.445 12.656 1 83.44 101 MET B N 1
ATOM 2242 C CA . MET B 1 101 ? 4.824 6.891 12.852 1 83.44 101 MET B CA 1
ATOM 2243 C C . MET B 1 101 ? 4.867 8.164 13.695 1 83.44 101 MET B C 1
ATOM 2245 O O . MET B 1 101 ? 5.938 8.742 13.898 1 83.44 101 MET B O 1
ATOM 2249 N N . GLY B 1 102 ? 3.76 8.703 14.195 1 88.81 102 GLY B N 1
ATOM 2250 C CA . GLY B 1 102 ? 3.717 9.852 15.086 1 88.81 102 GLY B CA 1
ATOM 2251 C C . GLY B 1 102 ? 3.945 11.172 14.367 1 88.81 102 GLY B C 1
ATOM 2252 O O . GLY B 1 102 ? 4.227 12.188 15 1 88.81 102 GLY B O 1
ATOM 2253 N N . ILE B 1 103 ? 4.008 11.148 13.102 1 94.31 103 ILE B N 1
ATOM 2254 C CA . ILE B 1 103 ? 4.211 12.336 12.281 1 94.31 103 ILE B CA 1
ATOM 2255 C C . ILE B 1 103 ? 3.133 12.406 11.203 1 94.31 103 ILE B C 1
ATOM 2257 O O . ILE B 1 103 ? 2.732 11.383 10.648 1 94.31 103 ILE B O 1
ATOM 2261 N N . ALA B 1 104 ? 2.627 13.625 10.922 1 95.69 104 ALA B N 1
ATOM 2262 C CA . ALA B 1 104 ? 1.624 13.82 9.875 1 95.69 104 ALA B CA 1
ATOM 2263 C C . ALA B 1 104 ? 1.962 15.031 9.016 1 95.69 104 ALA B C 1
ATOM 2265 O O . ALA B 1 104 ? 2.701 15.922 9.445 1 95.69 104 ALA B O 1
ATOM 2266 N N . PHE B 1 105 ? 1.442 15.047 7.789 1 96.69 105 PHE B N 1
ATOM 2267 C CA . PHE B 1 105 ? 1.619 16.156 6.855 1 96.69 105 PHE B CA 1
ATOM 2268 C C . PHE B 1 105 ? 0.27 16.703 6.406 1 96.69 105 PHE B C 1
ATOM 2270 O O . PHE B 1 105 ? -0.625 15.938 6.039 1 96.69 105 PHE B O 1
ATOM 2277 N N . LEU B 1 106 ? 0.157 17.969 6.469 1 97.75 106 LEU B N 1
ATOM 2278 C CA . LEU B 1 106 ? -1.014 18.672 5.965 1 97.75 106 LEU B CA 1
ATOM 2279 C C . LEU B 1 106 ? -0.611 19.734 4.945 1 97.75 106 LEU B C 1
ATOM 2281 O O . LEU B 1 106 ? 0.354 20.469 5.156 1 97.75 106 LEU B O 1
ATOM 2285 N N . ASN B 1 107 ? -1.317 19.75 3.848 1 98 107 ASN B N 1
ATOM 2286 C CA . ASN B 1 107 ? -1.188 20.859 2.91 1 98 107 ASN B CA 1
ATOM 2287 C C . ASN B 1 107 ? -2.428 21.75 2.92 1 98 107 ASN B C 1
ATOM 2289 O O . ASN B 1 107 ? -3.547 21.266 2.754 1 98 107 ASN B O 1
ATOM 2293 N N . PHE B 1 108 ? -2.158 22.984 3.098 1 98.19 108 PHE B N 1
ATOM 2294 C CA . PHE B 1 108 ? -3.223 23.984 3.146 1 98.19 108 PHE B CA 1
ATOM 2295 C C . PHE B 1 108 ? -3.34 24.719 1.814 1 98.19 108 PHE B C 1
ATOM 2297 O O . PHE B 1 108 ? -2.371 24.797 1.057 1 98.19 108 PHE B O 1
ATOM 2304 N N . ARG B 1 109 ? -4.527 25.266 1.577 1 97.31 109 ARG B N 1
ATOM 2305 C CA . ARG B 1 109 ? -4.789 25.953 0.314 1 97.31 109 ARG B CA 1
ATOM 2306 C C . ARG B 1 109 ? -4.109 27.312 0.278 1 97.31 109 ARG B C 1
ATOM 2308 O O . ARG B 1 109 ? -3.764 27.812 -0.795 1 97.31 109 ARG B O 1
ATOM 2315 N N . THR B 1 110 ? -3.99 27.922 1.45 1 97.38 110 THR B N 1
ATOM 2316 C CA . THR B 1 110 ? -3.355 29.234 1.526 1 97.38 110 THR B CA 1
ATOM 2317 C C . THR B 1 110 ? -2.334 29.281 2.66 1 97.38 110 THR B C 1
ATOM 2319 O O . THR B 1 110 ? -2.436 28.516 3.621 1 97.38 110 THR B O 1
ATOM 2322 N N . HIS B 1 111 ? -1.384 30.188 2.482 1 98 111 HIS B N 1
ATOM 2323 C CA . HIS B 1 111 ? -0.406 30.438 3.535 1 98 111 HIS B CA 1
ATOM 2324 C C . HIS B 1 111 ? -1.089 30.859 4.832 1 98 111 HIS B C 1
ATOM 2326 O O . HIS B 1 111 ? -0.693 30.422 5.918 1 98 111 HIS B O 1
ATOM 2332 N N . ALA B 1 112 ? -2.098 31.672 4.762 1 97.56 112 ALA B N 1
ATOM 2333 C CA . ALA B 1 112 ? -2.832 32.156 5.926 1 97.56 112 ALA B CA 1
ATOM 2334 C C . ALA B 1 112 ? -3.469 31.016 6.695 1 97.56 112 ALA B C 1
ATOM 2336 O O . ALA B 1 112 ? -3.445 31 7.93 1 97.56 112 ALA B O 1
ATOM 2337 N N . SER B 1 113 ? -4.027 30.109 5.965 1 97.31 113 SER B N 1
ATOM 2338 C CA . SER B 1 113 ? -4.637 28.953 6.605 1 97.31 113 SER B CA 1
ATOM 2339 C C . SER B 1 113 ? -3.592 28.109 7.34 1 97.31 113 SER B C 1
ATOM 2341 O O . SER B 1 113 ? -3.85 27.609 8.43 1 97.31 113 SER B O 1
ATOM 2343 N N . ALA B 1 114 ? -2.418 27.906 6.723 1 98.06 114 ALA B N 1
ATOM 2344 C CA . ALA B 1 114 ? -1.327 27.172 7.359 1 98.06 114 ALA B CA 1
ATOM 2345 C C . ALA B 1 114 ? -0.9 27.844 8.664 1 98.06 114 ALA B C 1
ATOM 2347 O O . ALA B 1 114 ? -0.736 27.172 9.688 1 98.06 114 ALA B O 1
ATOM 2348 N N . LEU B 1 115 ? -0.752 29.141 8.57 1 96.88 115 LEU B N 1
ATOM 2349 C CA . LEU B 1 115 ? -0.365 29.906 9.75 1 96.88 115 LEU B CA 1
ATOM 2350 C C . LEU B 1 115 ? -1.396 29.75 10.859 1 96.88 115 LEU B C 1
ATOM 2352 O O . LEU B 1 115 ? -1.036 29.562 12.023 1 96.88 115 LEU B O 1
ATOM 2356 N N . GLY B 1 116 ? -2.621 29.906 10.477 1 96.44 116 GLY B N 1
ATOM 2357 C CA . GLY B 1 116 ? -3.689 29.734 11.453 1 96.44 116 GLY B CA 1
ATOM 2358 C C . GLY B 1 116 ? -3.68 28.391 12.133 1 96.44 116 GLY B C 1
ATOM 2359 O O . GLY B 1 116 ? -3.91 28.281 13.336 1 96.44 116 GLY B O 1
ATOM 2360 N N . PHE B 1 117 ? -3.473 27.359 11.359 1 97.19 117 PHE B N 1
ATOM 2361 C CA . PHE B 1 117 ? -3.408 26.016 11.914 1 97.19 117 PHE B CA 1
ATOM 2362 C C . PHE B 1 117 ? -2.244 25.891 12.891 1 97.19 117 PHE B C 1
ATOM 2364 O O . PHE B 1 117 ? -2.396 25.312 13.977 1 97.19 117 PHE B O 1
ATOM 2371 N N . GLN B 1 118 ? -1.037 26.312 12.5 1 97.31 118 GLN B N 1
ATOM 2372 C CA . GLN B 1 118 ? 0.122 26.219 13.383 1 97.31 118 GLN B CA 1
ATOM 2373 C C . GLN B 1 118 ? -0.142 26.938 14.711 1 97.31 118 GLN B C 1
ATOM 2375 O O . GLN B 1 118 ? 0.177 26.406 15.773 1 97.31 118 GLN B O 1
ATOM 2380 N N . GLU B 1 119 ? -0.667 28.109 14.648 1 95.19 119 GLU B N 1
ATOM 2381 C CA . GLU B 1 119 ? -0.957 28.906 15.836 1 95.19 119 GLU B CA 1
ATOM 2382 C C . GLU B 1 119 ? -1.924 28.172 16.766 1 95.19 119 GLU B C 1
ATOM 2384 O O . GLU B 1 119 ? -1.773 28.203 17.984 1 95.19 119 GLU B O 1
ATOM 2389 N N . LYS B 1 120 ? -2.828 27.531 16.141 1 94.38 120 LYS B N 1
ATOM 2390 C CA . LYS B 1 120 ? -3.877 26.875 16.906 1 94.38 120 LYS B CA 1
ATOM 2391 C C . LYS B 1 120 ? -3.354 25.594 17.562 1 94.38 120 LYS B C 1
ATOM 2393 O O . LYS B 1 120 ? -3.709 25.281 18.703 1 94.38 120 LYS B O 1
ATOM 2398 N N . TRP B 1 121 ? -2.521 24.891 16.875 1 94.19 121 TRP B N 1
ATOM 2399 C CA . TRP B 1 121 ? -2.281 23.516 17.281 1 94.19 121 TRP B CA 1
ATOM 2400 C C . TRP B 1 121 ? -0.86 23.344 17.812 1 94.19 121 TRP B C 1
ATOM 2402 O O . TRP B 1 121 ? -0.562 22.375 18.5 1 94.19 121 TRP B O 1
ATOM 2412 N N . HIS B 1 122 ? 0.053 24.203 17.438 1 94.12 122 HIS B N 1
ATOM 2413 C CA . HIS B 1 122 ? 1.404 24.094 17.984 1 94.12 122 HIS B CA 1
ATOM 2414 C C . HIS B 1 122 ? 1.398 24.125 19.5 1 94.12 122 HIS B C 1
ATOM 2416 O O . HIS B 1 122 ? 0.72 24.969 20.109 1 94.12 122 HIS B O 1
ATOM 2422 N N . ARG B 1 123 ? 2.088 23.062 20.125 1 91.62 123 ARG B N 1
ATOM 2423 C CA . ARG B 1 123 ? 2.275 22.922 21.562 1 91.62 123 ARG B CA 1
ATOM 2424 C C . ARG B 1 123 ? 0.968 22.547 22.25 1 91.62 123 ARG B C 1
ATOM 2426 O O . ARG B 1 123 ? 0.829 22.719 23.469 1 91.62 123 ARG B O 1
ATOM 2433 N N . HIS B 1 124 ? 0.027 22.141 21.469 1 89.69 124 HIS B N 1
ATOM 2434 C CA . HIS B 1 124 ? -1.215 21.609 22.016 1 89.69 124 HIS B CA 1
ATOM 2435 C C . HIS B 1 124 ? -1.061 20.141 22.406 1 89.69 124 HIS B C 1
ATOM 2437 O O . HIS B 1 124 ? -0.224 19.438 21.844 1 89.69 124 HIS B O 1
ATOM 2443 N N . PHE B 1 125 ? -1.904 19.781 23.375 1 87.31 125 PHE B N 1
ATOM 2444 C CA . PHE B 1 125 ? -1.972 18.391 23.797 1 87.31 125 PHE B CA 1
ATOM 2445 C C . PHE B 1 125 ? -3.215 17.719 23.219 1 87.31 125 PHE B C 1
ATOM 2447 O O . PHE B 1 125 ? -4.301 18.297 23.234 1 87.31 125 PHE B O 1
ATOM 2454 N N . LEU B 1 126 ? -2.963 16.609 22.609 1 86.19 126 LEU B N 1
ATOM 2455 C CA . LEU B 1 126 ? -4.125 15.836 22.188 1 86.19 126 LEU B CA 1
ATOM 2456 C C . LEU B 1 126 ? -4.738 15.102 23.375 1 86.19 126 LEU B C 1
ATOM 2458 O O . LEU B 1 126 ? -4.055 14.828 24.359 1 86.19 126 LEU B O 1
ATOM 2462 N N . GLN B 1 127 ? -6.027 14.977 23.453 1 71.75 127 GLN B N 1
ATOM 2463 C CA . GLN B 1 127 ? -6.773 14.469 24.594 1 71.75 127 GLN B CA 1
ATOM 2464 C C . GLN B 1 127 ? -6.266 13.094 25.016 1 71.75 127 GLN B C 1
ATOM 2466 O O . GLN B 1 127 ? -7.039 12.141 25.094 1 71.75 127 GLN B O 1
ATOM 2471 N N . ASP B 1 128 ? -5.133 12.695 24.672 1 60.97 128 ASP B N 1
ATOM 2472 C CA . ASP B 1 128 ? -4.715 11.414 25.234 1 60.97 128 ASP B CA 1
ATOM 2473 C C . ASP B 1 128 ? -4.039 11.594 26.594 1 60.97 128 ASP B C 1
ATOM 2475 O O . ASP B 1 128 ? -3.117 12.398 26.719 1 60.97 128 ASP B O 1
ATOM 2479 N N . HIS B 1 129 ? -4.801 11.172 27.719 1 55.88 129 HIS B N 1
ATOM 2480 C CA . HIS B 1 129 ? -4.59 11.289 29.156 1 55.88 129 HIS B CA 1
ATOM 2481 C C . HIS B 1 129 ? -3.168 10.891 29.531 1 55.88 129 HIS B C 1
ATOM 2483 O O . HIS B 1 129 ? -2.688 11.25 30.609 1 55.88 129 HIS B O 1
ATOM 2489 N N . GLY B 1 130 ? -2.514 10.086 28.75 1 53.41 130 GLY B N 1
ATOM 2490 C CA . GLY B 1 130 ? -1.285 9.578 29.328 1 53.41 130 GLY B CA 1
ATOM 2491 C C . GLY B 1 130 ? -0.037 10.195 28.734 1 53.41 130 GLY B C 1
ATOM 2492 O O . GLY B 1 130 ? 1.063 10.023 29.266 1 53.41 130 GLY B O 1
ATOM 2493 N N . ARG B 1 131 ? -0.146 10.719 27.562 1 60.47 131 ARG B N 1
ATOM 2494 C CA . ARG B 1 131 ? 1.145 11.102 27 1 60.47 131 ARG B CA 1
ATOM 2495 C C . ARG B 1 131 ? 1.377 12.602 27.125 1 60.47 131 ARG B C 1
ATOM 2497 O O . ARG B 1 131 ? 0.441 13.391 27 1 60.47 131 ARG B O 1
ATOM 2504 N N . THR B 1 132 ? 2.646 12.922 27.578 1 64.75 132 THR B N 1
ATOM 2505 C CA . THR B 1 132 ? 3.219 14.156 28.094 1 64.75 132 THR B CA 1
ATOM 2506 C C . THR B 1 132 ? 3.785 15.016 26.969 1 64.75 132 THR B C 1
ATOM 2508 O O . THR B 1 132 ? 4.371 16.062 27.219 1 64.75 132 THR B O 1
ATOM 2511 N N . LYS B 1 133 ? 3.492 14.477 25.625 1 84.25 133 LYS B N 1
ATOM 2512 C CA . LYS B 1 133 ? 4.188 15.352 24.688 1 84.25 133 LYS B CA 1
ATOM 2513 C C . LYS B 1 133 ? 3.209 16.266 23.953 1 84.25 133 LYS B C 1
ATOM 2515 O O . LYS B 1 133 ? 2.113 15.844 23.578 1 84.25 133 LYS B O 1
ATOM 2520 N N . HIS B 1 134 ? 3.605 17.516 23.906 1 90.56 134 HIS B N 1
ATOM 2521 C CA . HIS B 1 134 ? 2.855 18.469 23.094 1 90.56 134 HIS B CA 1
ATOM 2522 C C . HIS B 1 134 ? 3.133 18.25 21.609 1 90.56 134 HIS B C 1
ATOM 2524 O O . HIS B 1 134 ? 4.234 17.859 21.219 1 90.56 134 HIS B O 1
ATOM 2530 N N . LEU B 1 135 ? 2.135 18.672 20.781 1 93.69 135 LEU B N 1
ATOM 2531 C CA . LEU B 1 135 ? 2.32 18.656 19.328 1 93.69 135 LEU B CA 1
ATOM 2532 C C . LEU B 1 135 ? 3.381 19.672 18.906 1 93.69 135 LEU B C 1
ATOM 2534 O O . LEU B 1 135 ? 3.439 20.766 19.453 1 93.69 135 LEU B O 1
ATOM 2538 N N . ASP B 1 136 ? 4.223 19.281 18.062 1 95.44 136 ASP B N 1
ATOM 2539 C CA . ASP B 1 136 ? 5.129 20.188 17.359 1 95.44 136 ASP B CA 1
ATOM 2540 C C . ASP B 1 136 ? 4.676 20.406 15.914 1 95.44 136 ASP B C 1
ATOM 2542 O O . ASP B 1 136 ? 4.715 19.484 15.094 1 95.44 136 ASP B O 1
ATOM 2546 N N . VAL B 1 137 ? 4.172 21.578 15.594 1 97.06 137 VAL B N 1
ATOM 2547 C CA . VAL B 1 137 ? 3.705 21.922 14.258 1 97.06 137 VAL B CA 1
ATOM 2548 C C . VAL B 1 137 ? 4.707 22.859 13.586 1 97.06 137 VAL B C 1
ATOM 2550 O O . VAL B 1 137 ? 4.965 23.969 14.078 1 97.06 137 VAL B O 1
ATOM 2553 N N . ALA B 1 138 ? 5.254 22.469 12.492 1 97.69 138 ALA B N 1
ATOM 2554 C CA . ALA B 1 138 ? 6.32 23.219 11.828 1 97.69 138 ALA B CA 1
ATOM 2555 C C . ALA B 1 138 ? 6.164 23.156 10.312 1 97.69 138 ALA B C 1
ATOM 2557 O O . ALA B 1 138 ? 5.395 22.344 9.789 1 97.69 138 ALA B O 1
ATOM 2558 N N . PRO B 1 139 ? 6.781 24.141 9.578 1 97.5 139 PRO B N 1
ATOM 2559 C CA . PRO B 1 139 ? 6.793 24.016 8.117 1 97.5 139 PRO B CA 1
ATOM 2560 C C . PRO B 1 139 ? 7.453 22.719 7.645 1 97.5 139 PRO B C 1
ATOM 2562 O O . PRO B 1 139 ? 8.484 22.312 8.188 1 97.5 139 PRO B O 1
ATOM 2565 N N . ALA B 1 140 ? 6.75 22.125 6.688 1 97.81 140 ALA B N 1
ATOM 2566 C CA . ALA B 1 140 ? 7.348 20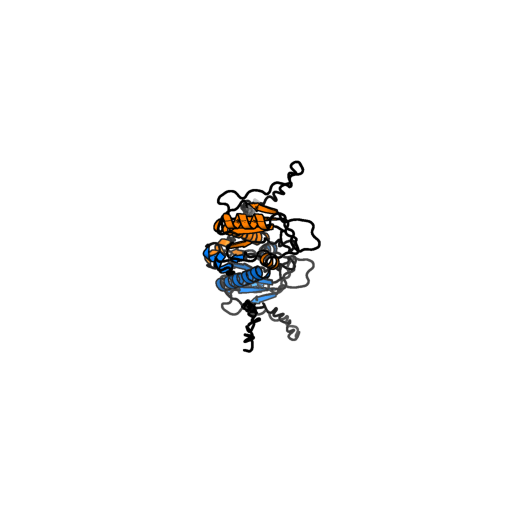.922 6.09 1 97.81 140 ALA B CA 1
ATOM 2567 C C . ALA B 1 140 ? 8.406 21.312 5.055 1 97.81 140 ALA B C 1
ATOM 2569 O O . ALA B 1 140 ? 8.383 22.406 4.508 1 97.81 140 ALA B O 1
ATOM 2570 N N . THR B 1 141 ? 9.305 20.375 4.855 1 95.56 141 THR B N 1
ATOM 2571 C CA . THR B 1 141 ? 10.297 20.562 3.793 1 95.56 141 THR B CA 1
ATOM 2572 C C . THR B 1 141 ? 9.625 20.516 2.422 1 95.56 141 THR B C 1
ATOM 2574 O O . THR B 1 141 ? 9.883 21.375 1.572 1 95.56 141 THR B O 1
ATOM 2577 N N . THR B 1 142 ? 8.812 19.469 2.15 1 96.06 142 THR B N 1
ATOM 2578 C CA . THR B 1 142 ? 8.039 19.375 0.917 1 96.06 142 THR B CA 1
ATOM 2579 C C . THR B 1 142 ? 6.848 20.328 0.954 1 96.06 142 THR B C 1
ATOM 2581 O O . THR B 1 142 ? 6.098 20.359 1.933 1 96.06 142 THR B O 1
ATOM 2584 N N . GLN B 1 143 ? 6.746 21.172 -0.099 1 97.12 143 GLN B N 1
ATOM 2585 C CA . GLN B 1 143 ? 5.688 22.172 -0.097 1 97.12 143 GLN B CA 1
ATOM 2586 C C . GLN B 1 143 ? 4.762 22 -1.296 1 97.12 143 GLN B C 1
ATOM 2588 O O . GLN B 1 143 ? 5.223 21.781 -2.418 1 97.12 143 GLN B O 1
ATOM 2593 N N . GLY B 1 144 ? 3.424 22.141 -1.008 1 96.19 144 GLY B N 1
ATOM 2594 C CA . GLY B 1 144 ? 2.434 22.109 -2.072 1 96.19 144 GLY B CA 1
ATOM 2595 C C . GLY B 1 144 ? 1.801 20.75 -2.264 1 96.19 144 GLY B C 1
ATOM 2596 O O . GLY B 1 144 ? 2.447 19.719 -2.041 1 96.19 144 GLY B O 1
ATOM 2597 N N . LEU B 1 145 ? 0.608 20.781 -2.711 1 93.62 145 LEU B N 1
ATOM 2598 C CA . LEU B 1 145 ? -0.181 19.562 -2.881 1 93.62 145 LEU B CA 1
ATOM 2599 C C . LEU B 1 145 ? 0.504 18.594 -3.846 1 93.62 145 LEU B C 1
ATOM 2601 O O . LEU B 1 145 ? 0.686 17.422 -3.527 1 93.62 145 LEU B O 1
ATOM 2605 N N . GLU B 1 146 ? 0.948 19.078 -4.984 1 89.06 146 GLU B N 1
ATOM 2606 C CA . GLU B 1 146 ? 1.552 18.234 -6.008 1 89.06 146 GLU B CA 1
ATOM 2607 C C . GLU B 1 146 ? 2.838 17.578 -5.504 1 89.06 146 GLU B C 1
ATOM 2609 O O . GLU B 1 146 ? 3.074 16.391 -5.734 1 89.06 146 GLU B O 1
ATOM 2614 N N . ALA B 1 147 ? 3.625 18.391 -4.852 1 92.25 147 ALA B N 1
ATOM 2615 C CA . ALA B 1 147 ? 4.891 17.875 -4.332 1 92.25 147 ALA B CA 1
ATOM 2616 C C . ALA B 1 147 ? 4.648 16.812 -3.26 1 92.25 147 ALA B C 1
ATOM 2618 O O . ALA B 1 147 ? 5.359 15.805 -3.201 1 92.25 147 ALA B O 1
ATOM 2619 N N . ASN B 1 148 ? 3.672 17 -2.439 1 92.62 148 ASN B N 1
ATOM 2620 C CA . ASN B 1 148 ? 3.326 16.016 -1.415 1 92.62 148 ASN B CA 1
ATOM 2621 C C . ASN B 1 148 ? 2.838 14.711 -2.031 1 92.62 148 ASN B C 1
ATOM 2623 O O . ASN B 1 148 ? 3.189 13.625 -1.56 1 92.62 148 ASN B O 1
ATOM 2627 N N . LEU B 1 149 ? 2.078 14.875 -3.027 1 87.38 149 LEU B N 1
ATOM 2628 C CA . LEU B 1 149 ? 1.58 13.695 -3.729 1 87.38 149 LEU B CA 1
ATOM 2629 C C . LEU B 1 149 ? 2.729 12.914 -4.355 1 87.38 149 LEU B C 1
ATOM 2631 O O . LEU B 1 149 ? 2.75 11.68 -4.297 1 87.38 149 LEU B O 1
ATOM 2635 N N . GLN B 1 150 ? 3.621 13.617 -4.926 1 83.69 150 GLN B N 1
ATOM 2636 C CA . GLN B 1 150 ? 4.785 12.977 -5.527 1 83.69 150 GLN B CA 1
ATOM 2637 C C . GLN B 1 150 ? 5.617 12.25 -4.477 1 83.69 150 GLN B C 1
ATOM 2639 O O . GLN B 1 150 ? 6.066 11.117 -4.703 1 83.69 150 GLN B O 1
ATOM 2644 N N . GLN B 1 151 ? 5.738 12.914 -3.377 1 87.12 151 GLN B N 1
ATOM 2645 C CA . GLN B 1 151 ? 6.496 12.312 -2.285 1 87.12 151 GLN B CA 1
ATOM 2646 C C . GLN B 1 151 ? 5.797 11.07 -1.746 1 87.12 151 GLN B C 1
ATOM 2648 O O . GLN B 1 151 ? 6.438 10.055 -1.484 1 87.12 151 GLN B O 1
ATOM 2653 N N . PHE B 1 152 ? 4.551 11.141 -1.595 1 84 152 PHE B N 1
ATOM 2654 C CA . PHE B 1 152 ? 3.768 9.992 -1.138 1 84 152 PHE B CA 1
ATOM 2655 C C . PHE B 1 152 ? 3.943 8.805 -2.078 1 84 152 PHE B C 1
ATOM 2657 O O . PHE B 1 152 ? 4.219 7.691 -1.634 1 84 152 PHE B O 1
ATOM 2664 N N . ASN B 1 153 ? 3.783 9.102 -3.318 1 75.69 153 ASN B N 1
ATOM 2665 C CA . ASN B 1 153 ? 3.902 8.047 -4.324 1 75.69 153 ASN B CA 1
ATOM 2666 C C . ASN B 1 153 ? 5.277 7.395 -4.289 1 75.69 153 ASN B C 1
ATOM 2668 O O . ASN B 1 153 ? 5.387 6.164 -4.316 1 75.69 153 ASN B O 1
ATOM 2672 N N . ALA B 1 154 ? 6.227 8.273 -4.234 1 76.88 154 ALA B N 1
ATOM 2673 C CA . ALA B 1 154 ? 7.598 7.773 -4.246 1 76.88 154 ALA B CA 1
ATOM 2674 C C . ALA B 1 154 ? 7.883 6.93 -3.006 1 76.88 154 ALA B C 1
ATOM 2676 O O . ALA B 1 154 ? 8.461 5.844 -3.107 1 76.88 154 ALA B O 1
ATOM 2677 N N . ARG B 1 155 ? 7.379 7.375 -1.897 1 77.5 155 ARG B N 1
ATOM 2678 C CA . ARG B 1 155 ? 7.652 6.695 -0.635 1 77.5 155 ARG B CA 1
ATOM 2679 C C . ARG B 1 155 ? 6.859 5.398 -0.53 1 77.5 155 ARG B C 1
ATOM 2681 O O . ARG B 1 155 ? 7.391 4.371 -0.102 1 77.5 155 ARG B O 1
ATOM 2688 N N . THR B 1 156 ? 5.617 5.512 -0.876 1 73.69 156 THR B N 1
ATOM 2689 C CA . THR B 1 156 ? 4.754 4.336 -0.82 1 73.69 156 THR B CA 1
ATOM 2690 C C . THR B 1 156 ? 5.27 3.244 -1.752 1 73.69 156 THR B C 1
ATOM 2692 O O . THR B 1 156 ? 5.332 2.074 -1.369 1 73.69 156 THR B O 1
ATOM 2695 N N . THR B 1 157 ? 5.633 3.637 -2.926 1 69.44 157 THR B N 1
ATOM 2696 C CA . THR B 1 157 ? 6.164 2.688 -3.896 1 69.44 157 THR B CA 1
ATOM 2697 C C . THR B 1 157 ? 7.418 2.006 -3.355 1 69.44 157 THR B C 1
ATOM 2699 O O . THR B 1 157 ? 7.559 0.785 -3.445 1 69.44 157 THR B O 1
ATOM 2702 N N . ALA B 1 158 ? 8.234 2.77 -2.85 1 73.44 158 ALA B N 1
ATOM 2703 C CA . ALA B 1 158 ? 9.477 2.232 -2.295 1 73.44 158 ALA B CA 1
ATOM 2704 C C . ALA B 1 158 ? 9.188 1.256 -1.157 1 73.44 158 ALA B C 1
ATOM 2706 O O . ALA B 1 158 ? 9.82 0.202 -1.062 1 73.44 158 ALA B O 1
ATOM 2707 N N . ARG B 1 159 ? 8.289 1.558 -0.413 1 74.44 159 ARG B N 1
ATOM 2708 C CA . ARG B 1 159 ? 7.918 0.716 0.72 1 74.44 159 ARG B CA 1
ATOM 2709 C C . ARG B 1 159 ? 7.305 -0.598 0.248 1 74.44 159 ARG B C 1
ATOM 2711 O O . ARG B 1 159 ? 7.652 -1.668 0.753 1 74.44 159 ARG B O 1
ATOM 2718 N N . PHE B 1 160 ? 6.449 -0.453 -0.716 1 71.75 160 PHE B N 1
ATOM 2719 C CA . PHE B 1 160 ? 5.789 -1.64 -1.248 1 71.75 160 PHE B CA 1
ATOM 2720 C C . PHE B 1 160 ? 6.801 -2.578 -1.896 1 71.75 160 PHE B C 1
ATOM 2722 O O . PHE B 1 160 ? 6.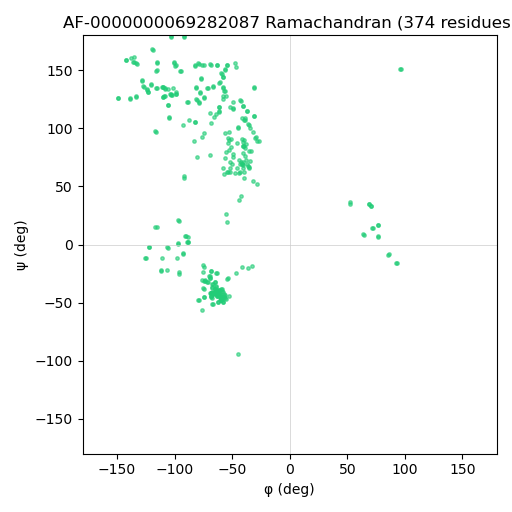684 -3.799 -1.781 1 71.75 160 PHE B O 1
ATOM 2729 N N . GLN B 1 161 ? 7.629 -2.027 -2.518 1 70.81 161 GLN B N 1
ATOM 2730 C CA . GLN B 1 161 ? 8.672 -2.818 -3.16 1 70.81 161 GLN B CA 1
ATOM 2731 C C . GLN B 1 161 ? 9.547 -3.523 -2.125 1 70.81 161 GLN B C 1
ATOM 2733 O O . GLN B 1 161 ? 9.875 -4.703 -2.281 1 70.81 161 GLN B O 1
ATOM 2738 N N . ARG B 1 162 ? 9.852 -2.826 -1.115 1 72.38 162 ARG B N 1
ATOM 2739 C CA . ARG B 1 162 ? 10.742 -3.355 -0.084 1 72.38 162 ARG B CA 1
ATOM 2740 C C . ARG B 1 162 ? 10.086 -4.516 0.659 1 72.38 162 ARG B C 1
ATOM 2742 O O . ARG B 1 162 ? 10.742 -5.504 0.983 1 72.38 162 ARG B O 1
ATOM 2749 N N . VAL B 1 163 ? 8.805 -4.398 0.795 1 68.12 163 VAL B N 1
ATOM 2750 C CA . VAL B 1 163 ? 8.117 -5.414 1.592 1 68.12 163 VAL B CA 1
ATOM 2751 C C . VAL B 1 163 ? 7.527 -6.48 0.673 1 68.12 163 VAL B C 1
ATOM 2753 O O . VAL B 1 163 ? 6.965 -7.473 1.146 1 68.12 163 VAL B O 1
ATOM 2756 N N . GLY B 1 164 ? 7.723 -6.324 -0.634 1 71.31 164 GLY B N 1
ATOM 2757 C CA . GLY B 1 164 ? 7.227 -7.324 -1.569 1 71.31 164 GLY B CA 1
ATOM 2758 C C . GLY B 1 164 ? 5.715 -7.324 -1.698 1 71.31 164 GLY B C 1
ATOM 2759 O O . GLY B 1 164 ? 5.098 -8.383 -1.846 1 71.31 164 GLY B O 1
ATOM 2760 N N . MET B 1 165 ? 5.125 -6.191 -1.586 1 76.19 165 MET B N 1
ATOM 2761 C CA . MET B 1 165 ? 3.666 -6.105 -1.6 1 76.19 165 MET B CA 1
ATOM 2762 C C . MET B 1 165 ? 3.148 -5.848 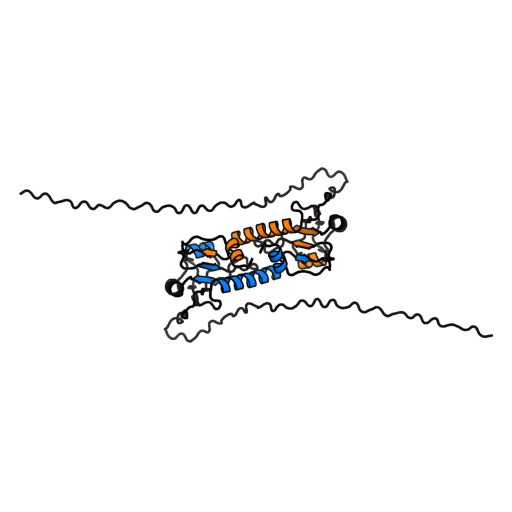-3.01 1 76.19 165 MET B C 1
ATOM 2764 O O . MET B 1 165 ? 1.939 -5.871 -3.248 1 76.19 165 MET B O 1
ATOM 2768 N N . LEU B 1 166 ? 4.035 -5.594 -3.904 1 82.69 166 LEU B N 1
ATOM 2769 C CA . LEU B 1 166 ? 3.621 -5.406 -5.289 1 82.69 166 LEU B CA 1
ATOM 2770 C C . LEU B 1 166 ? 3.7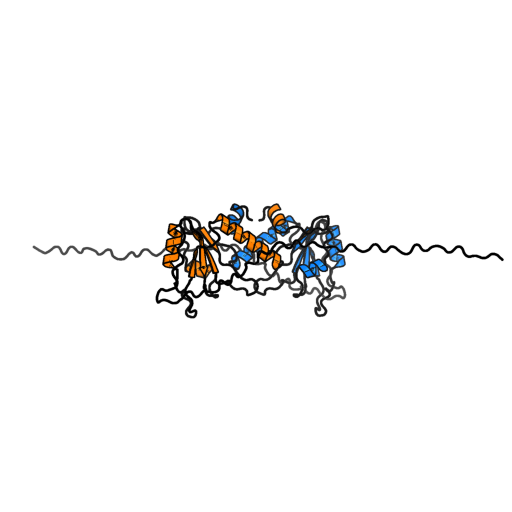32 -6.707 -6.074 1 82.69 166 LEU B C 1
ATOM 2772 O O . LEU B 1 166 ? 4.59 -7.543 -5.777 1 82.69 166 LEU B O 1
ATOM 2776 N N . PRO B 1 167 ? 2.869 -6.824 -7.031 1 89.25 167 PRO B N 1
ATOM 2777 C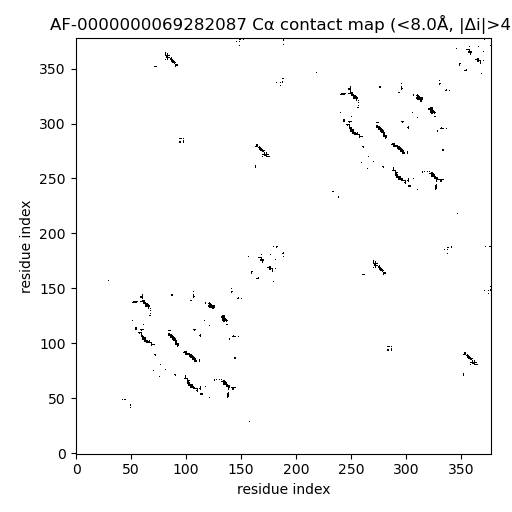 CA . PRO B 1 167 ? 3.053 -7.98 -7.91 1 89.25 167 PRO B CA 1
ATOM 2778 C C . PRO B 1 167 ? 4.371 -7.93 -8.68 1 89.25 167 PRO B C 1
ATOM 2780 O O . PRO B 1 167 ? 4.934 -6.848 -8.883 1 89.25 167 PRO B O 1
ATOM 2783 N N . VAL B 1 168 ? 4.793 -9.141 -9.031 1 90.88 168 VAL B N 1
ATOM 2784 C CA . VAL B 1 168 ? 5.969 -9.25 -9.891 1 90.88 168 VAL B CA 1
ATOM 2785 C C . VAL B 1 168 ? 5.539 -9.461 -11.336 1 90.88 168 VAL B C 1
ATOM 2787 O O . VAL B 1 168 ? 4.684 -10.305 -11.617 1 90.88 168 VAL B O 1
ATOM 2790 N N . PHE B 1 169 ? 6.098 -8.648 -12.211 1 92 169 PHE B N 1
ATOM 2791 C CA . PHE B 1 169 ? 5.84 -8.758 -13.641 1 92 169 PHE B CA 1
ATOM 2792 C C . PHE B 1 169 ? 7.074 -9.266 -14.375 1 92 169 PHE B C 1
ATOM 2794 O O . PHE B 1 169 ? 8.195 -8.836 -14.086 1 92 169 PHE B O 1
ATOM 2801 N N . VAL B 1 170 ? 6.82 -10.195 -15.273 1 93.88 170 VAL B N 1
ATOM 2802 C CA . VAL B 1 170 ? 7.918 -10.797 -16.031 1 93.88 170 VAL B CA 1
ATOM 2803 C C . VAL B 1 170 ? 7.617 -10.711 -17.531 1 93.88 170 VAL B C 1
ATOM 2805 O O . VAL B 1 170 ? 6.492 -10.977 -17.953 1 93.88 170 VAL B O 1
ATOM 2808 N N . ASP B 1 171 ? 8.594 -10.352 -18.266 1 93.06 171 ASP B N 1
ATOM 2809 C CA . ASP B 1 171 ? 8.367 -10.32 -19.703 1 93.06 171 ASP B CA 1
ATOM 2810 C C . ASP B 1 171 ? 8.75 -11.648 -20.359 1 93.06 171 ASP B C 1
ATOM 2812 O O . ASP B 1 171 ? 9.141 -12.594 -19.656 1 93.06 171 ASP B O 1
ATOM 2816 N N . GLU B 1 172 ? 8.57 -11.734 -21.672 1 94.06 172 GLU B N 1
ATOM 2817 C CA . GLU B 1 172 ? 8.781 -12.977 -22.406 1 94.06 172 GLU B CA 1
ATOM 2818 C C . GLU B 1 172 ? 10.25 -13.406 -22.344 1 94.06 172 GLU B C 1
ATOM 2820 O O . GLU B 1 172 ? 10.555 -14.594 -22.484 1 94.06 172 GLU B O 1
ATOM 2825 N N . ASP B 1 173 ? 11.18 -12.438 -22.125 1 94.31 173 ASP B N 1
ATOM 2826 C CA . ASP B 1 173 ? 12.617 -12.719 -22.047 1 94.31 173 ASP B CA 1
ATOM 2827 C C . ASP B 1 173 ? 13.039 -13.023 -20.609 1 94.31 173 ASP B C 1
ATOM 2829 O O . ASP B 1 173 ? 14.234 -13.078 -20.312 1 94.31 173 ASP B O 1
ATOM 2833 N N . ALA B 1 174 ? 12.047 -13.133 -19.734 1 92.94 174 ALA B N 1
ATOM 2834 C CA . ALA B 1 174 ? 12.258 -13.531 -18.344 1 92.94 174 ALA B CA 1
ATOM 2835 C C . ALA B 1 174 ? 12.836 -12.375 -17.531 1 92.94 174 ALA B C 1
ATOM 2837 O O . ALA B 1 174 ? 13.406 -12.594 -16.453 1 92.94 174 ALA B O 1
ATOM 2838 N N . ASN B 1 175 ? 12.719 -11.188 -18.078 1 92.81 175 ASN B N 1
ATOM 2839 C CA . ASN B 1 175 ? 13.109 -10.023 -17.297 1 92.81 175 ASN B CA 1
ATOM 2840 C C . ASN B 1 175 ? 12.008 -9.602 -16.328 1 92.81 175 ASN B C 1
ATOM 2842 O O . ASN B 1 175 ? 10.828 -9.586 -16.688 1 92.81 175 ASN B O 1
ATOM 2846 N N . ILE B 1 176 ? 12.445 -9.328 -15.109 1 91.44 176 ILE B N 1
ATOM 2847 C CA . ILE B 1 176 ? 11.492 -8.766 -14.156 1 91.44 176 ILE B CA 1
ATOM 2848 C C . ILE B 1 176 ? 11.297 -7.277 -14.445 1 91.44 176 ILE B C 1
ATOM 2850 O O . ILE B 1 176 ? 12.266 -6.527 -14.555 1 91.44 176 ILE B O 1
ATOM 2854 N N . LEU B 1 177 ? 10.062 -6.902 -14.508 1 87.88 177 LEU B N 1
ATOM 2855 C CA . LEU B 1 177 ? 9.711 -5.535 -14.891 1 87.88 177 LEU B CA 1
ATOM 2856 C C . LEU B 1 177 ? 9.406 -4.691 -13.656 1 87.88 177 LEU B C 1
ATOM 2858 O O . LEU B 1 177 ? 9.086 -5.227 -12.594 1 87.88 177 LEU B O 1
ATOM 2862 N N . ASP B 1 178 ? 9.625 -3.406 -13.859 1 80 178 ASP B N 1
ATOM 2863 C CA . ASP B 1 178 ? 9.234 -2.482 -12.797 1 80 178 ASP B CA 1
ATOM 2864 C C . ASP B 1 178 ? 7.73 -2.555 -12.539 1 80 178 ASP B C 1
ATOM 2866 O O . ASP B 1 178 ? 6.926 -2.268 -13.422 1 80 178 ASP B O 1
ATOM 2870 N N . PRO B 1 179 ? 7.379 -2.934 -11.336 1 80.94 179 PRO B N 1
ATOM 2871 C CA . PRO B 1 179 ? 5.953 -3.139 -11.078 1 80.94 179 PRO B CA 1
ATOM 2872 C C . PRO B 1 179 ? 5.141 -1.851 -11.188 1 80.94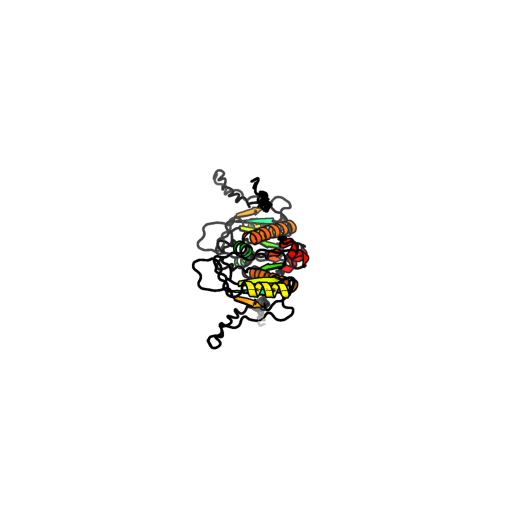 179 PRO B C 1
ATOM 2874 O O . PRO B 1 179 ? 3.982 -1.881 -11.617 1 80.94 179 PRO B O 1
ATOM 2877 N N . LEU B 1 180 ? 5.691 -0.779 -10.859 1 72 180 LEU B N 1
ATOM 2878 C CA . LEU B 1 180 ? 4.965 0.486 -10.906 1 72 180 LEU B CA 1
ATOM 2879 C C . LEU B 1 180 ? 4.668 0.889 -12.344 1 72 180 LEU B C 1
ATOM 2881 O O . LEU B 1 180 ? 3.566 1.359 -12.648 1 72 180 LEU B O 1
ATOM 2885 N N . ARG B 1 181 ? 5.652 0.698 -13.188 1 73.75 181 ARG B N 1
ATOM 2886 C CA . ARG B 1 181 ? 5.453 0.989 -14.602 1 73.75 181 ARG B CA 1
ATOM 2887 C C . ARG B 1 181 ? 4.387 0.081 -15.203 1 73.75 181 ARG B C 1
ATOM 2889 O O . ARG B 1 181 ? 3.561 0.53 -16 1 73.75 181 ARG B O 1
ATOM 2896 N N . GLU B 1 182 ? 4.434 -1.103 -14.789 1 78.19 182 GLU B N 1
ATOM 2897 C CA . GLU B 1 182 ? 3.465 -2.064 -15.305 1 78.19 182 GLU B CA 1
ATOM 2898 C C . GLU B 1 182 ? 2.055 -1.746 -14.82 1 78.19 182 GLU B C 1
ATOM 2900 O O . GLU B 1 182 ? 1.096 -1.813 -15.586 1 78.19 182 GLU B O 1
ATOM 2905 N N . LEU B 1 183 ? 1.959 -1.392 -13.555 1 76.19 183 LEU B N 1
ATOM 2906 C CA . LEU B 1 183 ? 0.663 -1.019 -13 1 76.19 183 LEU B CA 1
ATOM 2907 C C . LEU B 1 183 ? 0.12 0.234 -13.68 1 76.19 183 LEU B C 1
ATOM 2909 O O . LEU B 1 183 ? -1.085 0.344 -13.914 1 76.19 183 LEU B O 1
ATOM 2913 N N . GLN B 1 184 ? 0.962 1.109 -14.008 1 68.38 184 GLN B N 1
ATOM 2914 C CA . GLN B 1 184 ? 0.575 2.328 -14.703 1 68.38 184 GLN B CA 1
ATOM 2915 C C . GLN B 1 184 ? 0.105 2.023 -16.125 1 68.38 184 GLN B C 1
ATOM 2917 O O . GLN B 1 184 ? -0.859 2.621 -16.609 1 68.38 184 GLN B O 1
ATOM 2922 N N . ARG B 1 185 ? 0.857 1.206 -16.781 1 70.38 185 ARG B N 1
ATOM 2923 C CA . ARG B 1 185 ? 0.542 0.82 -18.156 1 70.38 185 ARG B CA 1
ATOM 2924 C C . ARG B 1 185 ? -0.876 0.271 -18.25 1 70.38 185 ARG B C 1
ATOM 2926 O O . ARG B 1 185 ? -1.55 0.463 -19.266 1 70.38 185 ARG B O 1
ATOM 2933 N N . PHE B 1 186 ? -1.251 -0.246 -17.281 1 62.25 186 PHE B N 1
ATOM 2934 C CA . PHE B 1 186 ? -2.576 -0.852 -17.328 1 62.25 186 PHE B CA 1
ATOM 2935 C C . PHE B 1 186 ? -3.623 0.095 -16.75 1 62.25 186 PHE B C 1
ATOM 2937 O O . PHE B 1 186 ? -4.785 -0.283 -16.578 1 62.25 186 PHE B O 1
ATOM 2944 N N . GLY B 1 187 ? -3.307 1.362 -16.719 1 52.47 187 GLY B N 1
ATOM 2945 C CA . GLY B 1 187 ? -4.203 2.436 -16.312 1 52.47 187 GLY B CA 1
ATOM 2946 C C . GLY B 1 187 ? -4.629 2.34 -14.867 1 52.47 187 GLY B C 1
ATOM 2947 O O . GLY B 1 187 ? -5.684 2.859 -14.492 1 52.47 187 GLY B O 1
ATOM 2948 N N . ARG B 1 188 ? -3.982 1.436 -14.219 1 45.59 188 ARG B N 1
ATOM 2949 C CA . ARG B 1 188 ? -4.617 1.134 -12.938 1 45.59 188 ARG B CA 1
ATOM 2950 C C . ARG B 1 188 ? -3.971 1.928 -11.805 1 45.59 188 ARG B C 1
ATOM 2952 O O . ARG B 1 188 ? -4.492 1.959 -10.688 1 45.59 188 ARG B O 1
ATOM 2959 N N . ILE B 1 189 ? -2.711 2.295 -12.109 1 41.28 189 ILE B N 1
ATOM 2960 C CA . ILE B 1 189 ? -2.238 3.361 -11.234 1 41.28 189 ILE B CA 1
ATOM 2961 C C . ILE B 1 189 ? -1.946 4.613 -12.055 1 41.28 189 ILE B C 1
ATOM 2963 O O . ILE B 1 189 ? -1.626 4.52 -13.242 1 41.28 189 ILE B O 1
#